Protein AF-A0A0F8ZRV3-F1 (afdb_monomer)

Sequence (296 aa):
MEAVSVSAKTRPSIIYADRDEHLLIPLGDIQLDPVISGRPRAAHVRRLKEVVQWGMDHGASFIGMGDYIDPMSPSNRKAYRAANFYDSTTAMFERGALELQEELHDILAPTVGSWVGLGSGHHLFEFDDGTTTDTRLAEYLGCRHTGDLGITHIYLPAKGTHKRPMYKVYSWHGQGGGVTVAAALNKLQRKVGEFEADVYLMGHYHRAEAVKVPRLDTIGGERGADPHVVHRDRILGVTGSFMRAYLQGSRQGGIAAGGYVEVAGLSPAALGSLVIMARPRYDNNYVTVDLDFMSL

Nearest PDB structures (foldseek):
  2bq8-assembly1_X  TM=4.295E-01  e=5.321E-04  Homo sapiens
  7ov3-assembly1_A  TM=4.037E-01  e=5.011E-04  Sus scrofa
  8esd-assembly1_S  TM=6.641E-01  e=2.822E+00  Homo sapiens
  7s01-assembly1_c  TM=7.083E-01  e=4.559E+00  Bacillus phage AR9
  3mnm-assembly3_C  TM=3.087E-01  e=2.657E+00  Saccharomyces cerevisiae

pLDDT: mean 93.54, std 5.67, range [70.44, 98.81]

Radius of gyration: 20.6 Å; Cα contacts (8 Å, |Δi|>4): 682; chains: 1; bounding box: 54×35×66 Å

Solvent-accessible surface area (backbone atoms only — not comparable to full-atom values): 15938 Å² total; per-residue (Å²): 106,38,76,46,78,43,80,48,69,66,42,78,29,94,87,42,87,93,37,51,25,30,44,39,31,48,48,31,33,28,33,44,50,77,90,46,90,66,37,72,65,45,28,42,60,71,54,48,48,52,52,52,50,52,35,59,79,65,65,33,33,34,33,35,25,12,18,59,37,51,75,24,46,64,69,49,49,52,49,55,66,71,64,66,67,56,69,74,57,49,54,51,54,52,49,55,48,46,56,55,48,51,54,50,46,67,70,47,53,90,48,51,69,35,39,73,30,26,28,33,42,68,28,46,48,77,48,96,90,73,48,33,55,55,52,53,48,15,56,72,31,64,30,53,59,20,41,55,33,28,39,37,37,43,31,41,75,51,81,98,52,94,64,58,25,61,52,32,35,35,39,31,15,70,81,83,90,66,88,54,83,62,46,62,57,55,54,49,57,58,43,60,81,75,46,96,54,39,33,39,41,26,27,79,74,25,36,59,48,71,48,78,46,82,37,82,47,75,46,68,44,65,97,77,42,74,66,42,83,40,85,44,66,28,38,42,34,31,32,6,9,27,38,52,34,70,56,88,80,18,38,54,96,87,38,83,43,65,51,70,43,46,74,70,67,54,79,76,43,35,69,38,24,36,36,39,38,42,24,69,44,81,53,98,95,43,67,44,62,52,73,50,74,51,78,88

Mean predicted aligned error: 4.21 Å

Secondary structure (DSSP, 8-state):
-EEEEEE---EE-SS-TT-EEEEEEEE----BPPP-TTS--SB-HHHHHHHHHHHHHTT-EEEEES--B-S--HHHHHHHHHH---HHHHHHHHHHHHHHHHHHHHHHGGGTT-EEEEE--S---B-TTS-BHHHHHHHHTTS-EEETEEEEEEEPPPSSSSSPPEEEEEEE---S---STHHHHHHHHHHHTTS--SEEEE-SS--EEEEEEEEEEEEE-GGGPPEEEEEEEEEEEEEEESB-S--TT-EETTEE---HHHHTTPPPP-BEEEEEEEEEEEETTEEEEEEEEEE-

Structure (mmCIF, N/CA/C/O backbone):
data_AF-A0A0F8ZRV3-F1
#
_entry.id   AF-A0A0F8ZRV3-F1
#
loop_
_atom_site.group_PDB
_atom_site.id
_atom_site.type_symbol
_atom_site.label_atom_id
_atom_site.label_alt_id
_atom_site.label_comp_id
_atom_site.label_asym_id
_atom_site.label_entity_id
_atom_site.label_seq_id
_atom_site.pdbx_PDB_ins_code
_atom_site.Cartn_x
_atom_site.Cartn_y
_atom_site.Cartn_z
_atom_site.occupancy
_atom_site.B_iso_or_equiv
_atom_site.auth_seq_id
_atom_site.auth_comp_id
_atom_site.auth_asym_id
_atom_site.auth_atom_id
_atom_site.pdbx_PDB_model_num
ATOM 1 N N . MET A 1 1 ? -2.740 15.329 -2.556 1.00 88.75 1 MET A N 1
ATOM 2 C CA . MET A 1 1 ? -3.237 14.740 -1.298 1.00 88.75 1 MET A CA 1
ATOM 3 C C . MET A 1 1 ? -4.741 14.654 -1.384 1.00 88.75 1 MET A C 1
ATOM 5 O O . MET A 1 1 ? -5.355 15.644 -1.763 1.00 88.75 1 MET A O 1
ATOM 9 N N . GLU A 1 2 ? -5.310 13.524 -0.989 1.00 93.75 2 GLU A N 1
ATOM 10 C CA . GLU A 1 2 ? -6.755 13.365 -0.832 1.00 93.75 2 GLU A CA 1
ATOM 11 C C . GLU A 1 2 ? -7.133 12.736 0.507 1.00 93.75 2 GLU A C 1
ATOM 13 O O . GLU A 1 2 ? -6.352 12.012 1.124 1.00 93.75 2 GLU A O 1
ATOM 18 N N . ALA A 1 3 ? -8.370 13.000 0.932 1.00 95.50 3 ALA A N 1
ATOM 19 C CA . ALA A 1 3 ? -9.001 12.316 2.047 1.00 95.50 3 ALA A CA 1
ATOM 20 C C . ALA A 1 3 ? -10.221 11.529 1.558 1.00 95.50 3 ALA A C 1
ATOM 22 O O . ALA A 1 3 ? -11.040 12.051 0.797 1.00 95.50 3 ALA A O 1
ATOM 23 N N . VAL A 1 4 ? -10.357 10.286 2.014 1.00 96.62 4 VAL A N 1
ATOM 24 C CA . VAL A 1 4 ? -11.442 9.382 1.611 1.00 96.62 4 VAL A CA 1
ATOM 25 C C . VAL A 1 4 ? -12.071 8.749 2.842 1.00 96.62 4 VAL A C 1
ATOM 27 O O . VAL A 1 4 ? -11.423 8.560 3.867 1.00 96.62 4 VAL A O 1
ATOM 30 N N . SER A 1 5 ? -13.358 8.431 2.762 1.00 97.75 5 SER A N 1
ATOM 31 C CA . SER A 1 5 ? -14.075 7.694 3.800 1.00 97.75 5 SER A CA 1
ATOM 32 C C . SER A 1 5 ? -14.722 6.466 3.189 1.00 97.75 5 SER A C 1
ATOM 34 O O . SER A 1 5 ? -15.415 6.575 2.180 1.00 97.75 5 SER A O 1
ATOM 36 N N . VAL A 1 6 ? -14.521 5.309 3.813 1.00 97.56 6 VAL A N 1
ATOM 37 C CA . VAL A 1 6 ? -15.061 4.032 3.342 1.00 97.56 6 VAL A CA 1
ATOM 38 C C . VAL A 1 6 ? -15.702 3.258 4.485 1.00 97.56 6 VAL A C 1
ATOM 40 O O . VAL A 1 6 ? -15.334 3.411 5.650 1.00 97.56 6 VAL A O 1
ATOM 43 N N . SER A 1 7 ? -16.676 2.414 4.156 1.00 97.19 7 SER A N 1
ATOM 44 C CA . SER A 1 7 ? -17.227 1.442 5.101 1.00 97.19 7 SER A CA 1
ATOM 45 C C . SER A 1 7 ? -16.592 0.087 4.845 1.00 97.19 7 SER A C 1
ATOM 47 O O . SER A 1 7 ? -16.643 -0.405 3.722 1.00 97.19 7 SER A O 1
ATOM 49 N N . ALA A 1 8 ? -16.030 -0.518 5.882 1.00 96.50 8 ALA A N 1
ATOM 50 C CA . ALA A 1 8 ? -15.448 -1.845 5.801 1.00 96.50 8 ALA A CA 1
ATOM 51 C C . ALA A 1 8 ? -16.350 -2.888 6.463 1.00 96.50 8 ALA A C 1
ATOM 53 O O . ALA A 1 8 ? -17.098 -2.599 7.402 1.00 96.50 8 ALA A O 1
ATOM 54 N N . LYS A 1 9 ? -16.262 -4.122 5.964 1.00 95.31 9 LYS A N 1
ATOM 55 C CA . LYS A 1 9 ? -16.854 -5.291 6.616 1.00 95.31 9 LYS A CA 1
ATOM 56 C C . LYS A 1 9 ? -15.910 -5.795 7.705 1.00 95.31 9 LYS A C 1
ATOM 58 O O . LYS A 1 9 ? -14.698 -5.611 7.619 1.00 95.31 9 LYS A O 1
ATOM 63 N N . THR A 1 10 ? -16.475 -6.444 8.712 1.00 95.81 10 THR A N 1
ATOM 64 C CA . THR A 1 10 ? -15.715 -7.181 9.721 1.00 95.81 10 THR A CA 1
ATOM 65 C C . THR A 1 10 ? -15.978 -8.674 9.598 1.00 95.81 10 THR A C 1
ATOM 67 O O . THR A 1 10 ? -16.962 -9.105 8.996 1.00 95.81 10 THR A O 1
ATOM 70 N N . ARG A 1 11 ? -15.084 -9.460 10.187 1.00 95.12 11 ARG A N 1
ATOM 71 C CA . ARG A 1 11 ? -15.135 -10.920 10.274 1.00 95.12 11 ARG A CA 1
ATOM 72 C C . ARG A 1 11 ? -14.777 -11.378 11.690 1.00 95.12 11 ARG A C 1
ATOM 74 O O . ARG A 1 11 ? -14.227 -10.572 12.436 1.00 95.12 11 ARG A O 1
ATOM 81 N N . PRO A 1 12 ? -15.014 -12.645 12.069 1.00 96.38 12 PRO A N 1
ATOM 82 C CA . PRO A 1 12 ? -14.487 -13.182 13.320 1.00 96.38 12 PRO A CA 1
ATOM 83 C C . PRO A 1 12 ? -12.965 -13.032 13.382 1.00 96.38 12 PRO A C 1
ATOM 85 O O . PRO A 1 12 ? -12.274 -13.362 12.412 1.00 96.38 12 PRO A O 1
ATOM 88 N N . SER A 1 13 ? -12.462 -12.526 14.502 1.00 95.62 13 SER A N 1
ATOM 89 C CA . SER A 1 13 ? -11.046 -12.232 14.706 1.00 95.62 13 SER A CA 1
ATOM 90 C C . SER A 1 13 ? -10.187 -13.496 14.702 1.00 95.62 13 SER A C 1
ATOM 92 O O . SER A 1 13 ? -10.565 -14.515 15.276 1.00 95.62 13 SER A O 1
ATOM 94 N N . ILE A 1 14 ? -9.017 -13.429 14.057 1.00 91.56 14 ILE A N 1
ATOM 95 C CA . ILE A 1 14 ? -8.031 -14.523 14.020 1.00 91.56 14 ILE A CA 1
ATOM 96 C C . ILE A 1 14 ? -7.472 -14.799 15.424 1.00 91.56 14 ILE A C 1
ATOM 98 O O . ILE A 1 14 ? -7.137 -15.937 15.740 1.00 91.56 14 ILE A O 1
ATOM 102 N N . ILE A 1 15 ? -7.361 -13.763 16.261 1.00 91.81 15 ILE A N 1
ATOM 103 C CA . ILE A 1 15 ? -6.672 -13.835 17.561 1.00 91.81 15 ILE A CA 1
ATOM 104 C C . ILE A 1 15 ? -7.662 -13.966 18.728 1.00 91.81 15 ILE A C 1
ATOM 106 O O . ILE A 1 15 ? -7.365 -14.620 19.724 1.00 91.81 15 ILE A O 1
ATOM 110 N N . TYR A 1 16 ? -8.843 -13.354 18.617 1.00 92.00 16 TYR A N 1
ATOM 111 C CA . TYR A 1 16 ? -9.806 -13.227 19.716 1.00 92.00 16 TYR A CA 1
ATOM 112 C C . TYR A 1 16 ? -11.171 -13.775 19.298 1.00 92.00 16 TYR A C 1
ATOM 114 O O . TYR A 1 16 ? -11.913 -13.104 18.587 1.00 92.00 16 TYR A O 1
ATOM 122 N N . ALA A 1 17 ? -11.509 -14.985 19.744 1.00 90.25 17 ALA A N 1
ATOM 123 C CA . ALA A 1 17 ? -12.688 -15.721 19.276 1.00 90.25 17 ALA A CA 1
ATOM 124 C C . ALA A 1 17 ? -14.037 -15.003 19.500 1.00 90.25 17 ALA A C 1
ATOM 126 O O . ALA A 1 17 ? -15.004 -15.276 18.794 1.00 90.25 17 ALA A O 1
ATOM 127 N N . ASP A 1 18 ? -14.112 -14.093 20.469 1.00 91.38 18 ASP A N 1
ATOM 128 C CA . ASP A 1 18 ? -15.305 -13.330 20.851 1.00 91.38 18 ASP A CA 1
ATOM 129 C C . ASP A 1 18 ? -15.411 -11.962 20.158 1.00 91.38 18 ASP A C 1
ATOM 131 O O . ASP A 1 18 ? -16.344 -11.198 20.422 1.00 91.38 18 ASP A O 1
ATOM 135 N N . ARG A 1 19 ? -14.460 -11.625 19.278 1.00 92.81 19 ARG A N 1
ATOM 136 C CA . ARG A 1 19 ? -14.382 -10.309 18.642 1.00 92.81 19 ARG A CA 1
ATOM 137 C C . ARG A 1 19 ? -14.495 -10.389 17.134 1.00 92.81 19 ARG A C 1
ATOM 139 O O . ARG A 1 19 ? -14.066 -11.340 16.490 1.00 92.81 19 ARG A O 1
ATOM 146 N N . ASP A 1 20 ? -14.999 -9.298 16.581 1.00 95.31 20 ASP A N 1
ATOM 147 C CA . ASP A 1 20 ? -14.899 -9.012 15.162 1.00 95.31 20 ASP A CA 1
ATOM 148 C C . ASP A 1 20 ? -13.604 -8.245 14.873 1.00 95.31 20 ASP A C 1
ATOM 150 O O . ASP A 1 20 ? -13.116 -7.483 15.711 1.00 95.31 20 ASP A O 1
ATOM 154 N N . GLU A 1 21 ? -13.078 -8.386 13.664 1.00 97.12 21 GLU A N 1
ATOM 155 C CA . GLU A 1 21 ? -11.981 -7.576 13.156 1.00 97.12 21 GLU A CA 1
ATOM 156 C C . GLU A 1 21 ? -12.160 -7.231 11.681 1.00 97.12 21 GLU A C 1
ATOM 158 O O . GLU A 1 21 ? -12.782 -7.963 10.909 1.00 97.12 21 GLU A O 1
ATOM 163 N N . HIS A 1 22 ? -11.604 -6.093 11.295 1.00 98.38 22 HIS A N 1
ATOM 164 C CA . HIS A 1 22 ? -11.328 -5.741 9.914 1.00 98.38 22 HIS A CA 1
ATOM 165 C C . HIS A 1 22 ? -9.840 -5.951 9.645 1.00 98.38 22 HIS A C 1
ATOM 167 O O . HIS A 1 22 ? -9.003 -5.634 10.493 1.00 98.38 22 HIS A O 1
ATOM 173 N N . LEU A 1 23 ? -9.528 -6.493 8.471 1.00 98.69 23 LEU A N 1
ATOM 174 C CA . LEU A 1 23 ? -8.164 -6.688 8.001 1.00 98.69 23 LEU A CA 1
ATOM 175 C C . LEU A 1 23 ? -7.884 -5.705 6.871 1.00 98.69 23 LEU A C 1
ATOM 177 O O . LEU A 1 23 ? -8.648 -5.636 5.908 1.00 98.69 23 LEU A O 1
ATOM 181 N N . LEU A 1 24 ? -6.779 -4.975 6.977 1.00 98.81 24 LEU A N 1
ATOM 182 C CA . LEU A 1 24 ? -6.297 -4.071 5.943 1.00 98.81 24 LEU A CA 1
ATOM 183 C C . LEU A 1 24 ? -4.892 -4.480 5.507 1.00 98.81 24 LEU A C 1
ATOM 185 O O . LEU A 1 24 ? -3.967 -4.495 6.318 1.00 98.81 24 LEU A O 1
ATOM 189 N N . ILE A 1 25 ? -4.734 -4.771 4.221 1.00 98.75 25 ILE A N 1
ATOM 190 C CA . ILE A 1 25 ? -3.458 -5.146 3.613 1.00 98.75 25 ILE A CA 1
ATOM 191 C C . ILE A 1 25 ? -2.961 -3.971 2.767 1.00 98.75 25 ILE A C 1
ATOM 193 O O . ILE A 1 25 ? -3.539 -3.698 1.710 1.00 98.75 25 ILE A O 1
ATOM 197 N N . PRO A 1 26 ? -1.915 -3.242 3.187 1.00 98.62 26 PRO A N 1
ATOM 198 C CA . PRO A 1 26 ? -1.222 -2.353 2.271 1.00 98.62 26 PRO A CA 1
ATOM 199 C C . PRO A 1 26 ? -0.586 -3.135 1.127 1.00 98.62 26 PRO A C 1
ATOM 201 O O . PRO A 1 26 ? -0.010 -4.196 1.331 1.00 98.62 26 PRO A O 1
ATOM 204 N N . LEU A 1 27 ? -0.671 -2.625 -0.091 1.00 98.38 27 LEU A N 1
ATOM 205 C CA . LEU A 1 27 ? -0.103 -3.284 -1.257 1.00 98.38 27 LEU A CA 1
ATOM 206 C C . LEU A 1 27 ? 0.508 -2.226 -2.176 1.00 98.38 27 LEU A C 1
ATOM 208 O O . LEU A 1 27 ? -0.170 -1.310 -2.638 1.00 98.38 27 LEU A O 1
ATOM 212 N N . GLY A 1 28 ? 1.807 -2.345 -2.410 1.00 97.50 28 GLY A N 1
ATOM 213 C CA . GLY A 1 28 ? 2.604 -1.506 -3.299 1.00 97.50 28 GLY A CA 1
ATOM 214 C C . GLY A 1 28 ? 4.004 -2.090 -3.420 1.00 97.50 28 GLY A C 1
ATOM 215 O O . GLY A 1 28 ? 4.224 -3.226 -2.988 1.00 97.50 28 GLY A O 1
ATOM 216 N N . ASP A 1 29 ? 4.920 -1.347 -4.038 1.00 97.75 29 ASP A N 1
ATOM 217 C CA . ASP A 1 29 ? 6.275 -1.817 -4.351 1.00 97.75 29 ASP A CA 1
ATOM 218 C C . ASP A 1 29 ? 6.243 -3.208 -5.014 1.00 97.75 29 ASP A C 1
ATOM 220 O O . ASP A 1 29 ? 7.069 -4.086 -4.733 1.00 97.75 29 ASP A O 1
ATOM 224 N N . ILE A 1 30 ? 5.222 -3.439 -5.851 1.00 97.88 30 ILE A N 1
ATOM 225 C CA . ILE A 1 30 ? 5.105 -4.654 -6.654 1.00 97.88 30 ILE A CA 1
ATOM 226 C C . ILE A 1 30 ? 6.198 -4.623 -7.713 1.00 97.88 30 ILE A C 1
ATOM 228 O O . ILE A 1 30 ? 6.852 -5.643 -7.940 1.00 97.88 30 ILE A O 1
ATOM 232 N N . GLN A 1 31 ? 6.352 -3.443 -8.331 1.00 95.56 31 GLN A N 1
ATOM 233 C CA . GLN A 1 31 ? 7.292 -3.141 -9.401 1.00 95.56 31 GLN A CA 1
ATOM 234 C C . GLN A 1 31 ? 7.310 -4.261 -10.437 1.00 95.56 31 GLN A C 1
ATOM 236 O O . GLN A 1 31 ? 8.353 -4.828 -10.754 1.00 95.56 31 GLN A O 1
ATOM 241 N N . LEU A 1 32 ? 6.111 -4.618 -10.914 1.00 97.44 32 LEU A N 1
ATOM 242 C CA . LEU A 1 32 ? 5.944 -5.617 -11.955 1.00 97.44 32 LEU A CA 1
ATOM 243 C C . LEU A 1 32 ? 6.766 -5.180 -13.169 1.00 97.44 32 LEU A C 1
ATOM 245 O O . LEU A 1 32 ? 6.443 -4.176 -13.793 1.00 97.44 32 LEU A O 1
ATOM 249 N N . ASP A 1 33 ? 7.839 -5.906 -13.466 1.00 94.44 33 ASP A N 1
ATOM 250 C CA . ASP A 1 33 ? 8.767 -5.631 -14.562 1.00 94.44 33 ASP A CA 1
ATOM 251 C C . ASP A 1 33 ? 8.432 -6.488 -15.792 1.00 94.44 33 ASP A C 1
ATOM 253 O O . ASP A 1 33 ? 7.860 -7.575 -15.641 1.00 94.44 33 ASP A O 1
ATOM 257 N N . PRO A 1 34 ? 8.753 -6.039 -17.018 1.00 91.62 34 PRO A N 1
ATOM 258 C CA . PRO A 1 34 ? 8.557 -6.847 -18.217 1.00 91.62 34 PRO A CA 1
ATOM 259 C C . PRO A 1 34 ? 9.458 -8.089 -18.214 1.00 91.62 34 PRO A C 1
ATOM 261 O O . PRO A 1 34 ? 10.543 -8.106 -17.633 1.00 91.62 34 PRO A O 1
ATOM 264 N N . VAL A 1 35 ? 9.043 -9.137 -18.927 1.00 89.56 35 VAL A N 1
ATOM 265 C CA . VAL A 1 35 ? 9.878 -10.333 -19.104 1.00 89.56 35 VAL A CA 1
ATOM 266 C C . VAL A 1 35 ? 11.050 -10.008 -20.031 1.00 89.56 35 VAL A C 1
ATOM 268 O O . VAL A 1 35 ? 10.867 -9.725 -21.213 1.00 89.56 35 VAL A O 1
ATOM 271 N N . ILE A 1 36 ? 12.272 -10.096 -19.505 1.00 86.88 36 ILE A N 1
ATOM 272 C CA . ILE A 1 36 ? 13.505 -9.867 -20.265 1.00 86.88 36 ILE A CA 1
ATOM 273 C C . ILE A 1 36 ? 14.228 -11.201 -20.465 1.00 86.88 36 ILE A C 1
ATOM 275 O O . ILE A 1 36 ? 14.562 -11.897 -19.506 1.00 86.88 36 ILE A O 1
ATOM 279 N N . SER A 1 37 ? 14.510 -11.561 -21.721 1.00 84.19 37 SER A N 1
ATOM 280 C CA . SER A 1 37 ? 15.213 -12.809 -22.047 1.00 84.19 37 SER A CA 1
ATOM 281 C C . SER A 1 37 ? 16.560 -12.910 -21.320 1.00 84.19 37 SER A C 1
ATOM 283 O O . SER A 1 3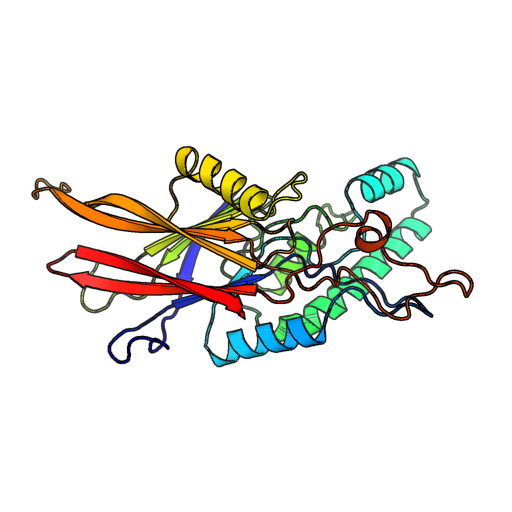7 ? 17.362 -11.975 -21.322 1.00 84.19 37 SER A O 1
ATOM 285 N N . GLY A 1 38 ? 16.806 -14.059 -20.683 1.00 83.38 38 GLY A N 1
ATOM 286 C CA . GLY A 1 38 ? 18.027 -14.313 -19.911 1.00 83.38 38 GLY A CA 1
ATOM 287 C C . GLY A 1 38 ? 18.076 -13.641 -18.534 1.00 83.38 38 GLY A C 1
ATOM 288 O O . GLY A 1 38 ? 19.112 -13.718 -17.868 1.00 83.38 38 GLY A O 1
ATOM 289 N N . ARG A 1 39 ? 16.983 -13.009 -18.085 1.00 85.94 39 ARG A N 1
ATOM 290 C CA . ARG A 1 39 ? 16.862 -12.433 -16.743 1.00 85.94 39 ARG A CA 1
ATOM 291 C C . ARG A 1 39 ? 15.624 -12.970 -16.029 1.00 85.94 39 ARG A C 1
ATOM 293 O O . ARG A 1 39 ? 14.526 -12.900 -16.578 1.00 85.94 39 ARG A O 1
ATOM 300 N N . PRO A 1 40 ? 15.770 -13.503 -14.805 1.00 90.06 40 PRO A N 1
ATOM 301 C CA . PRO A 1 40 ? 14.620 -13.739 -13.950 1.00 90.06 40 PRO A CA 1
ATOM 302 C C . PRO A 1 40 ? 13.876 -12.426 -13.711 1.00 90.06 40 PRO A C 1
ATOM 304 O O . PRO A 1 40 ? 14.504 -11.379 -13.566 1.00 90.06 40 PRO A O 1
ATOM 307 N N . ARG A 1 41 ? 12.551 -12.507 -13.624 1.00 91.94 41 ARG A N 1
ATOM 308 C CA . ARG A 1 41 ? 11.706 -11.367 -13.275 1.00 91.94 41 ARG A CA 1
ATOM 309 C C . ARG A 1 41 ? 12.038 -10.852 -11.871 1.00 91.94 41 ARG A C 1
ATOM 311 O O . ARG A 1 41 ? 12.207 -11.662 -10.948 1.00 91.94 41 ARG A O 1
ATOM 318 N N . ALA A 1 42 ? 12.124 -9.533 -11.716 1.00 93.12 42 ALA A N 1
ATOM 319 C CA . ALA A 1 42 ? 12.356 -8.893 -10.426 1.00 93.12 42 ALA A CA 1
ATOM 320 C C . ALA A 1 42 ? 11.132 -9.038 -9.519 1.00 93.12 42 ALA A C 1
ATOM 322 O O . ALA A 1 42 ? 11.260 -9.462 -8.369 1.00 93.12 42 ALA A O 1
ATOM 323 N N . ALA A 1 43 ? 9.937 -8.784 -10.044 1.00 96.06 43 ALA A N 1
ATOM 324 C CA . ALA A 1 43 ? 8.694 -8.976 -9.322 1.00 96.06 43 ALA A CA 1
ATOM 325 C C . ALA A 1 43 ? 8.449 -10.456 -8.989 1.00 96.06 43 ALA A C 1
ATOM 327 O O . ALA A 1 43 ? 8.380 -11.346 -9.842 1.00 96.06 43 ALA A O 1
ATOM 328 N N . HIS A 1 44 ? 8.250 -10.736 -7.705 1.00 96.75 44 HIS A N 1
ATOM 329 C CA . HIS A 1 44 ? 7.928 -12.047 -7.171 1.00 96.75 44 HIS A CA 1
ATOM 330 C C . HIS A 1 44 ? 6.422 -12.337 -7.308 1.00 96.75 44 HIS A C 1
ATOM 332 O O . HIS A 1 44 ? 5.718 -12.531 -6.315 1.00 96.75 44 HIS A O 1
ATOM 338 N N . VAL A 1 45 ? 5.930 -12.461 -8.544 1.00 97.31 45 VAL A N 1
ATOM 339 C CA . VAL A 1 45 ? 4.497 -12.641 -8.876 1.00 97.31 45 VAL A CA 1
ATOM 340 C C . VAL A 1 45 ? 3.813 -13.750 -8.065 1.00 97.31 45 VAL A C 1
ATOM 342 O O . VAL A 1 45 ? 2.698 -13.567 -7.586 1.00 97.31 45 VAL A O 1
ATOM 345 N N . ARG A 1 46 ? 4.486 -14.887 -7.831 1.00 97.38 46 ARG A N 1
ATOM 346 C CA . ARG A 1 46 ? 3.936 -15.976 -6.999 1.00 97.38 46 ARG A CA 1
ATOM 347 C C . ARG A 1 46 ? 3.577 -15.513 -5.581 1.00 97.38 46 ARG A C 1
ATOM 349 O O . ARG A 1 46 ? 2.527 -15.874 -5.073 1.00 97.38 46 ARG A O 1
ATOM 356 N N . ARG A 1 47 ? 4.428 -14.686 -4.973 1.00 97.75 47 ARG A N 1
ATOM 357 C CA . ARG A 1 47 ? 4.253 -14.198 -3.601 1.00 97.75 47 ARG A CA 1
ATOM 358 C C . ARG A 1 47 ? 3.141 -13.159 -3.537 1.00 97.75 47 ARG A C 1
ATOM 360 O O . ARG A 1 47 ? 2.351 -13.179 -2.604 1.00 97.75 47 ARG A O 1
ATOM 367 N N . LEU A 1 48 ? 3.049 -12.303 -4.555 1.00 98.50 48 LEU A N 1
ATOM 368 C CA . LEU A 1 48 ? 1.925 -11.384 -4.711 1.00 98.50 48 LEU A CA 1
ATOM 369 C C . LEU A 1 48 ? 0.598 -12.147 -4.780 1.00 98.50 48 LEU A C 1
ATOM 371 O O . LEU A 1 48 ? -0.310 -11.846 -4.014 1.00 98.50 48 LEU A O 1
ATOM 375 N N . LYS A 1 49 ? 0.511 -13.182 -5.626 1.00 98.56 49 LYS A N 1
ATOM 376 C CA . LYS A 1 49 ? -0.686 -14.030 -5.728 1.00 98.56 49 LYS A CA 1
ATOM 377 C C . LYS A 1 49 ? -1.024 -14.728 -4.407 1.00 98.56 49 LYS A C 1
ATOM 379 O O . LYS A 1 49 ? -2.190 -14.761 -4.040 1.00 98.56 49 LYS A O 1
ATOM 384 N N . GLU A 1 50 ? -0.029 -15.235 -3.677 1.00 98.62 50 GLU A N 1
ATOM 385 C CA . GLU A 1 50 ? -0.222 -15.836 -2.346 1.00 98.62 50 GLU A CA 1
ATOM 386 C C . GLU A 1 50 ? -0.813 -14.831 -1.338 1.00 98.62 50 GLU A C 1
ATOM 388 O O . GLU A 1 50 ? -1.763 -15.165 -0.634 1.00 98.62 50 GLU A O 1
ATOM 393 N N . VAL A 1 51 ? -0.301 -13.594 -1.291 1.00 98.56 51 VAL A N 1
ATOM 394 C CA . VAL A 1 51 ? -0.814 -12.536 -0.396 1.00 98.56 51 VAL A CA 1
ATOM 395 C C . VAL A 1 51 ? -2.213 -12.076 -0.809 1.00 98.56 51 VAL A C 1
ATOM 397 O O . VAL A 1 51 ? -3.078 -11.913 0.050 1.00 98.56 51 VAL A O 1
ATOM 400 N N . VAL A 1 52 ? -2.458 -11.898 -2.111 1.00 98.69 52 VAL A N 1
ATOM 401 C CA . VAL A 1 52 ? -3.783 -11.558 -2.653 1.00 98.69 52 VAL A CA 1
ATOM 402 C C . VAL A 1 52 ? -4.795 -12.636 -2.288 1.00 98.69 52 VAL A C 1
ATOM 404 O O . VAL A 1 52 ? -5.843 -12.319 -1.730 1.00 98.69 52 VAL A O 1
ATOM 407 N N . GLN A 1 53 ? -4.466 -13.904 -2.542 1.00 98.62 53 GLN A N 1
ATOM 408 C CA . GLN A 1 53 ? -5.337 -15.028 -2.220 1.00 98.62 53 GLN A CA 1
ATOM 409 C C . GLN A 1 53 ? -5.623 -15.080 -0.720 1.00 98.62 53 GLN A C 1
ATOM 411 O O . GLN A 1 53 ? -6.785 -15.143 -0.329 1.00 98.62 53 GLN A O 1
ATOM 416 N N . TRP A 1 54 ? -4.588 -14.957 0.119 1.00 98.50 54 TRP A N 1
ATOM 417 C CA . TRP A 1 54 ? -4.765 -14.910 1.568 1.00 98.50 54 TRP A CA 1
ATOM 418 C C . TRP A 1 54 ? -5.709 -13.776 1.979 1.00 98.50 54 TRP A C 1
ATOM 420 O O . TRP A 1 54 ? -6.630 -14.000 2.760 1.00 98.50 54 TRP A O 1
ATOM 430 N N . GLY A 1 55 ? -5.527 -12.571 1.433 1.00 98.44 55 GLY A N 1
ATOM 431 C CA . GLY A 1 55 ? -6.392 -11.431 1.732 1.00 98.44 55 GLY A CA 1
ATOM 432 C C . GLY A 1 55 ? -7.849 -11.691 1.360 1.00 98.44 55 GLY A C 1
ATOM 433 O O . GLY A 1 55 ? -8.740 -11.435 2.169 1.00 98.44 55 GLY A O 1
ATOM 434 N N . MET A 1 56 ? -8.091 -12.262 0.180 1.00 98.44 56 MET A N 1
ATOM 435 C CA . MET A 1 56 ? -9.438 -12.590 -0.285 1.00 98.44 56 MET A CA 1
ATOM 436 C C . MET A 1 56 ? -10.101 -13.685 0.555 1.00 98.44 56 MET A C 1
ATOM 438 O O . MET A 1 56 ? -11.245 -13.509 0.977 1.00 98.44 56 MET A O 1
ATOM 442 N N . ASP A 1 57 ? -9.376 -14.757 0.880 1.00 98.06 57 ASP A N 1
ATOM 443 C CA . ASP A 1 57 ? -9.872 -15.861 1.716 1.00 98.06 57 ASP A CA 1
ATOM 444 C C . ASP A 1 57 ? -10.271 -15.390 3.122 1.00 98.06 57 ASP A C 1
ATOM 446 O O . ASP A 1 57 ? -11.172 -15.946 3.751 1.00 98.06 57 ASP A O 1
ATOM 450 N N . HIS A 1 58 ? -9.623 -14.329 3.608 1.00 97.56 58 HIS A N 1
ATOM 451 C CA . HIS A 1 58 ? -9.865 -13.750 4.925 1.00 97.56 58 HIS A CA 1
ATOM 452 C C . HIS A 1 58 ? -10.720 -12.475 4.882 1.00 97.56 58 HIS A C 1
ATOM 454 O O . HIS A 1 58 ? -10.845 -11.801 5.906 1.00 97.56 58 HIS A O 1
ATOM 460 N N . GLY A 1 59 ? -11.317 -12.135 3.733 1.00 97.56 59 GLY A N 1
ATOM 461 C CA . GLY A 1 59 ? -12.202 -10.976 3.587 1.00 97.56 59 GLY A CA 1
ATOM 462 C C . GLY A 1 59 ? -11.535 -9.637 3.918 1.00 97.56 59 GLY A C 1
ATOM 463 O O . GLY A 1 59 ? -12.183 -8.746 4.472 1.00 97.56 59 GLY A O 1
ATOM 464 N N . ALA A 1 60 ? -10.237 -9.511 3.640 1.00 98.44 60 ALA A N 1
ATOM 465 C CA . ALA A 1 60 ? -9.479 -8.292 3.868 1.00 98.44 60 ALA A CA 1
ATOM 466 C C . ALA A 1 60 ? -9.834 -7.198 2.853 1.00 98.44 60 ALA A C 1
ATOM 468 O O . ALA A 1 60 ? -10.242 -7.463 1.722 1.00 98.44 60 ALA A O 1
ATOM 469 N N . SER A 1 61 ? -9.633 -5.949 3.260 1.00 98.75 61 SER A N 1
ATOM 470 C CA . SER A 1 61 ? -9.545 -4.822 2.335 1.00 98.75 61 SER A CA 1
ATOM 471 C C . SER A 1 61 ? -8.090 -4.518 1.997 1.00 98.75 61 SER A C 1
ATOM 473 O O . SER A 1 61 ? -7.184 -4.848 2.763 1.00 98.75 61 SER A O 1
ATOM 475 N N . PHE A 1 62 ? -7.870 -3.826 0.885 1.00 98.81 62 PHE A N 1
ATOM 476 C CA . PHE A 1 62 ? -6.542 -3.440 0.414 1.00 98.81 62 PHE A CA 1
ATOM 477 C C . PHE A 1 62 ? -6.387 -1.919 0.388 1.00 98.81 62 PHE A C 1
ATOM 479 O O . PHE A 1 62 ? -7.355 -1.206 0.125 1.00 98.81 62 PHE A O 1
ATOM 486 N N . ILE A 1 63 ? -5.181 -1.413 0.647 1.00 98.81 63 ILE A N 1
ATOM 487 C CA . ILE A 1 63 ? -4.829 -0.001 0.437 1.00 98.81 63 ILE A CA 1
ATOM 488 C C . ILE A 1 63 ? -3.581 0.103 -0.430 1.00 98.81 63 ILE A C 1
ATOM 490 O O . ILE A 1 63 ? -2.577 -0.555 -0.173 1.00 98.81 63 ILE A O 1
ATOM 494 N N . GLY A 1 64 ? -3.647 0.922 -1.471 1.00 98.56 64 GLY A N 1
ATOM 495 C CA . GLY A 1 64 ? -2.554 1.078 -2.414 1.00 98.56 64 GLY A CA 1
ATOM 496 C C . GLY A 1 64 ? -1.424 1.966 -1.901 1.00 98.56 64 GLY A C 1
ATOM 497 O O . GLY A 1 64 ? -1.674 3.091 -1.476 1.00 98.56 64 GLY A O 1
ATOM 498 N N . MET A 1 65 ? -0.190 1.468 -2.001 1.00 98.50 65 MET A N 1
ATOM 499 C CA . MET A 1 65 ? 1.025 2.141 -1.530 1.00 98.50 65 MET A CA 1
ATOM 500 C C . MET A 1 65 ? 1.947 2.645 -2.652 1.00 98.50 65 MET A C 1
ATOM 502 O O . MET A 1 65 ? 3.038 3.110 -2.339 1.00 98.50 65 MET A O 1
ATOM 506 N N . GLY A 1 66 ? 1.538 2.578 -3.924 1.00 98.00 66 GLY A N 1
ATOM 507 C CA . GLY A 1 66 ? 2.337 2.999 -5.083 1.00 98.00 66 GLY A CA 1
ATOM 508 C C . GLY A 1 66 ? 3.274 1.924 -5.652 1.00 98.00 66 GLY A C 1
ATOM 509 O O . GLY A 1 66 ? 3.410 0.845 -5.078 1.00 98.00 66 GLY A O 1
ATOM 510 N N . ASP A 1 67 ? 3.935 2.233 -6.773 1.00 97.94 67 ASP A N 1
ATOM 511 C CA . ASP A 1 67 ? 4.962 1.404 -7.433 1.00 97.94 67 ASP A CA 1
ATOM 512 C C . ASP A 1 67 ? 4.445 0.012 -7.842 1.00 97.94 67 ASP A C 1
ATOM 514 O O . ASP A 1 67 ? 4.978 -1.038 -7.476 1.00 97.94 67 ASP A O 1
ATOM 518 N N . TYR A 1 68 ? 3.349 -0.008 -8.599 1.00 98.38 68 TYR A N 1
ATOM 519 C CA . TYR A 1 68 ? 2.666 -1.245 -8.988 1.00 98.38 68 TYR A CA 1
ATOM 520 C C . TYR A 1 68 ? 3.321 -1.960 -10.169 1.00 98.38 68 TYR A C 1
ATOM 522 O O . TYR A 1 68 ? 3.457 -3.184 -10.191 1.00 98.38 68 TYR A O 1
ATOM 530 N N . ILE A 1 69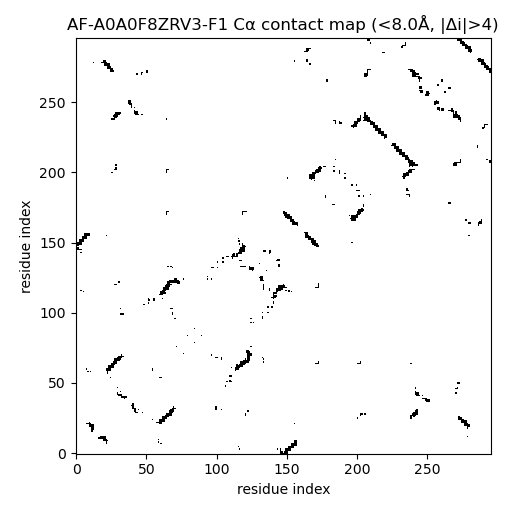 ? 3.749 -1.184 -11.153 1.00 97.44 69 ILE A N 1
ATOM 531 C CA . ILE A 1 69 ? 4.487 -1.656 -12.316 1.00 97.44 69 ILE A CA 1
ATOM 532 C C . ILE A 1 69 ? 5.774 -0.834 -12.436 1.00 97.44 69 ILE A C 1
ATOM 534 O O . ILE A 1 69 ? 5.843 0.268 -11.893 1.00 97.44 69 ILE A O 1
ATOM 538 N N . ASP A 1 70 ? 6.791 -1.347 -13.129 1.00 92.69 70 ASP A N 1
ATOM 539 C CA . ASP A 1 70 ? 8.085 -0.660 -13.290 1.00 92.69 70 ASP A CA 1
ATOM 540 C C . ASP A 1 70 ? 8.374 -0.206 -14.739 1.00 92.69 70 ASP A C 1
ATOM 542 O O . ASP A 1 70 ? 9.344 -0.649 -15.357 1.00 92.69 70 ASP A O 1
ATOM 546 N N . PRO A 1 71 ? 7.537 0.662 -15.343 1.00 89.25 71 PRO A N 1
ATOM 547 C CA . PRO A 1 71 ? 7.783 1.152 -16.691 1.00 89.25 71 PRO A CA 1
ATOM 548 C C . PRO A 1 71 ? 8.863 2.237 -16.687 1.00 89.25 71 PRO A C 1
ATOM 550 O O . PRO A 1 71 ? 9.755 2.233 -17.535 1.00 89.25 71 PRO A O 1
ATOM 553 N N . MET A 1 72 ? 8.790 3.195 -15.752 1.00 93.44 72 MET A N 1
ATOM 554 C CA . MET A 1 72 ? 9.707 4.331 -15.680 1.00 93.44 72 MET A CA 1
ATOM 555 C C . MET A 1 72 ? 9.811 4.906 -14.265 1.00 93.44 72 MET A C 1
ATOM 557 O O . MET A 1 72 ? 8.815 5.303 -13.661 1.00 93.44 72 MET A O 1
ATOM 561 N N . SER A 1 73 ? 11.045 5.076 -13.792 1.00 93.31 73 SER A N 1
ATOM 562 C CA . SER A 1 73 ? 11.377 5.918 -12.640 1.00 93.31 73 SER A CA 1
ATOM 563 C C . SER A 1 73 ? 11.269 7.420 -12.983 1.00 93.31 73 SER A C 1
ATOM 565 O O . SER A 1 73 ? 11.205 7.783 -14.164 1.00 93.31 73 SER A O 1
ATOM 567 N N . PRO A 1 74 ? 11.337 8.341 -11.999 1.00 94.31 74 PRO A N 1
ATOM 568 C CA . PRO A 1 74 ? 11.303 9.782 -12.269 1.00 94.31 74 PRO A CA 1
ATOM 569 C C . PRO A 1 74 ? 12.414 10.263 -13.216 1.00 94.31 74 PRO A C 1
ATOM 571 O O . PRO A 1 74 ? 12.180 11.121 -14.068 1.00 94.31 74 PRO A O 1
ATOM 574 N N . SER A 1 75 ? 13.624 9.700 -13.105 1.00 93.19 75 SER A N 1
ATOM 575 C CA . SER A 1 75 ? 14.729 10.026 -14.013 1.00 93.19 75 SER A CA 1
ATOM 576 C C . SER A 1 75 ? 14.473 9.512 -15.428 1.00 93.19 75 SER A C 1
ATOM 578 O O . SER A 1 75 ? 14.767 10.224 -16.387 1.00 93.19 75 SER A O 1
ATOM 580 N N . ASN A 1 76 ? 13.882 8.319 -15.560 1.00 93.88 76 ASN A N 1
ATOM 581 C CA . ASN A 1 76 ? 13.534 7.745 -16.859 1.00 93.88 76 ASN A CA 1
ATOM 582 C C . ASN A 1 76 ? 12.432 8.564 -17.532 1.00 93.88 76 ASN A C 1
ATOM 584 O O . ASN A 1 76 ? 12.589 8.924 -18.693 1.00 93.88 76 ASN A O 1
ATOM 588 N N . ARG A 1 77 ? 11.384 8.960 -16.796 1.00 94.19 77 ARG A N 1
ATOM 589 C CA . ARG A 1 77 ? 10.339 9.859 -17.316 1.00 94.19 77 ARG A CA 1
ATOM 590 C C . ARG A 1 77 ? 10.914 11.195 -17.777 1.00 94.19 77 ARG A C 1
ATOM 592 O O . ARG A 1 77 ? 10.572 11.675 -18.854 1.00 94.19 77 ARG A O 1
ATOM 599 N N . LYS A 1 78 ? 11.835 11.788 -17.007 1.00 95.00 78 LYS A N 1
ATOM 600 C CA . LYS A 1 78 ? 12.517 13.029 -17.410 1.00 95.00 78 LYS A CA 1
ATOM 601 C C . LYS A 1 78 ? 13.291 12.854 -18.721 1.00 95.00 78 LYS A C 1
ATOM 603 O O . LYS A 1 78 ? 13.203 13.718 -19.588 1.00 95.00 78 LYS A O 1
ATOM 608 N N . ALA A 1 79 ? 14.037 11.758 -18.863 1.00 95.19 79 ALA A N 1
ATOM 609 C CA . ALA A 1 79 ? 14.783 11.455 -20.083 1.00 95.19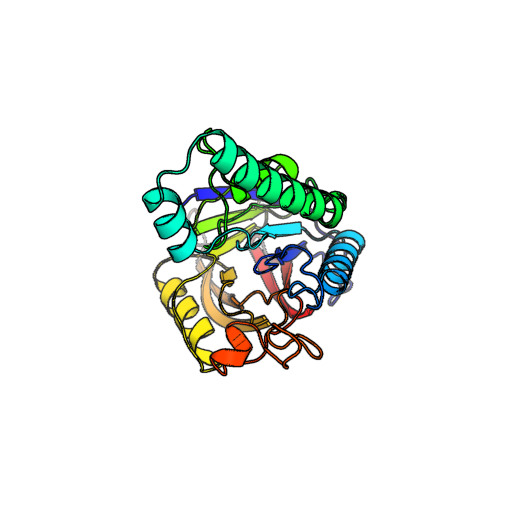 79 ALA A CA 1
ATOM 610 C C . ALA A 1 79 ? 13.851 11.183 -21.276 1.00 95.19 79 ALA A C 1
ATOM 612 O O . ALA A 1 79 ? 14.087 11.704 -22.361 1.00 95.19 79 ALA A O 1
ATOM 613 N N . TYR A 1 80 ? 12.769 10.437 -21.055 1.00 93.38 80 TYR A N 1
ATOM 614 C CA . TYR A 1 80 ? 11.741 10.139 -22.048 1.00 93.38 80 TYR A CA 1
ATOM 615 C C . TYR A 1 80 ? 11.113 11.415 -22.623 1.00 93.38 80 TYR A C 1
ATOM 617 O O . TYR A 1 80 ? 11.141 11.622 -23.833 1.00 93.38 80 TYR A O 1
ATOM 625 N N . ARG A 1 81 ? 10.648 12.329 -21.758 1.00 91.12 81 ARG A N 1
ATOM 626 C CA . ARG A 1 81 ? 10.075 13.615 -22.193 1.00 91.12 81 ARG A CA 1
ATOM 627 C C . ARG A 1 81 ? 11.093 14.484 -22.940 1.00 91.12 81 ARG A C 1
ATOM 629 O O . ARG A 1 81 ? 10.736 15.171 -23.889 1.00 91.12 81 ARG A O 1
ATOM 636 N N . ALA A 1 82 ? 12.361 14.457 -22.526 1.00 94.50 82 ALA A N 1
ATOM 637 C CA . ALA A 1 82 ? 13.423 15.230 -23.171 1.00 94.50 82 ALA A CA 1
ATOM 638 C C . ALA A 1 82 ? 13.834 14.679 -24.547 1.00 94.50 82 ALA A C 1
ATOM 640 O O . ALA A 1 82 ? 14.340 15.437 -25.371 1.00 94.50 82 ALA A O 1
ATOM 641 N N . ALA A 1 83 ? 13.630 13.383 -24.799 1.00 93.81 83 ALA A N 1
ATOM 642 C CA . ALA A 1 83 ? 13.979 12.751 -26.067 1.00 93.81 83 ALA A CA 1
ATOM 643 C C . ALA A 1 83 ? 13.079 13.195 -27.233 1.00 93.81 83 ALA A C 1
ATOM 645 O O . ALA A 1 83 ? 13.495 13.062 -28.381 1.00 93.81 83 ALA A O 1
ATOM 646 N N . ASN A 1 84 ? 11.888 13.740 -26.942 1.00 91.19 84 ASN A N 1
ATOM 647 C CA . ASN A 1 84 ? 10.933 14.257 -27.928 1.00 91.19 84 ASN A CA 1
ATOM 648 C C . ASN A 1 84 ? 10.692 13.271 -29.088 1.00 91.19 84 ASN A C 1
ATOM 650 O O . ASN A 1 84 ? 10.883 13.598 -30.262 1.00 91.19 84 ASN A O 1
ATOM 654 N N . PHE A 1 85 ? 10.358 12.027 -28.734 1.00 92.56 85 PHE A N 1
ATOM 655 C CA . PHE A 1 85 ? 10.106 10.958 -29.693 1.00 92.56 85 PHE A CA 1
ATOM 656 C C . PHE A 1 85 ? 8.922 11.282 -30.618 1.00 92.56 85 PHE A C 1
ATOM 658 O O . PHE A 1 85 ? 7.990 11.978 -30.229 1.00 92.56 85 PHE A O 1
ATOM 665 N N . TYR A 1 86 ? 8.950 10.738 -31.838 1.00 92.94 86 TYR A N 1
ATOM 666 C CA . TYR A 1 86 ? 7.795 10.761 -32.740 1.00 92.94 86 TYR A CA 1
ATOM 667 C C . TYR A 1 86 ? 6.629 9.931 -32.181 1.00 92.94 86 TYR A C 1
ATOM 669 O O . TYR A 1 86 ? 6.858 8.935 -31.491 1.00 92.94 86 TYR A O 1
ATOM 677 N N . ASP A 1 87 ? 5.403 10.272 -32.585 1.00 91.56 87 ASP A N 1
ATOM 678 C CA . ASP A 1 87 ? 4.148 9.644 -32.140 1.00 91.56 87 ASP A CA 1
ATOM 679 C C . ASP A 1 87 ? 4.170 8.111 -32.214 1.00 91.56 87 ASP A C 1
ATOM 681 O O . ASP A 1 87 ? 3.710 7.425 -31.304 1.00 91.56 87 ASP A O 1
ATOM 685 N N . SER A 1 88 ? 4.751 7.543 -33.276 1.00 93.44 88 SER A N 1
ATOM 686 C CA . SER A 1 88 ? 4.842 6.088 -33.444 1.00 93.44 88 SER A CA 1
ATOM 687 C C . SER A 1 88 ? 5.696 5.417 -32.368 1.00 93.44 88 SER A C 1
ATOM 689 O O . SER A 1 88 ? 5.369 4.317 -31.928 1.00 93.44 88 SER A O 1
ATOM 691 N N . THR A 1 89 ? 6.770 6.071 -31.927 1.00 93.38 89 THR A N 1
ATOM 692 C CA . THR A 1 89 ? 7.641 5.583 -30.855 1.00 93.38 89 THR A CA 1
ATOM 693 C C . THR A 1 89 ? 6.971 5.759 -29.496 1.00 93.38 89 THR A C 1
ATOM 695 O O . THR A 1 89 ? 7.001 4.830 -28.692 1.00 93.38 89 THR A O 1
ATOM 698 N N . THR A 1 90 ? 6.312 6.897 -29.254 1.00 92.12 90 THR A N 1
ATOM 699 C CA . THR A 1 90 ? 5.481 7.116 -28.056 1.00 92.12 90 THR A CA 1
ATOM 700 C C . THR A 1 90 ? 4.436 6.010 -27.914 1.00 92.12 90 THR A C 1
ATOM 702 O O . THR A 1 90 ? 4.408 5.320 -26.897 1.00 92.12 90 THR A O 1
ATOM 705 N N . ALA A 1 91 ? 3.691 5.721 -28.985 1.00 93.12 91 ALA A N 1
ATOM 706 C CA . ALA A 1 91 ? 2.681 4.667 -29.009 1.00 93.12 91 ALA A CA 1
ATOM 707 C C . ALA A 1 91 ? 3.243 3.258 -28.725 1.00 93.12 91 ALA A C 1
ATOM 709 O O . ALA A 1 91 ? 2.519 2.394 -28.225 1.00 93.12 91 ALA A O 1
ATOM 710 N N . MET A 1 92 ? 4.520 2.989 -29.030 1.00 94.19 92 MET A N 1
ATOM 711 C CA . MET A 1 92 ? 5.167 1.725 -28.650 1.00 94.19 92 MET A CA 1
ATOM 712 C C . MET A 1 92 ? 5.410 1.638 -27.140 1.00 94.19 92 MET A C 1
ATOM 714 O O . MET A 1 92 ? 5.172 0.584 -26.552 1.00 94.19 92 MET A O 1
ATOM 718 N N . PHE A 1 93 ? 5.853 2.727 -26.505 1.00 94.31 93 PHE A N 1
ATOM 719 C CA . PHE A 1 93 ? 6.033 2.767 -25.052 1.00 94.31 93 PHE A CA 1
ATOM 720 C C . PHE A 1 93 ? 4.700 2.677 -24.310 1.00 94.31 93 PHE A C 1
ATOM 722 O O . PHE A 1 93 ? 4.596 1.899 -23.362 1.00 94.31 93 PHE A O 1
ATOM 729 N N . GLU A 1 94 ? 3.679 3.404 -24.774 1.00 95.31 94 GLU A N 1
ATOM 730 C CA . GLU A 1 94 ? 2.333 3.323 -24.199 1.00 95.31 94 GLU A CA 1
ATOM 731 C C . GLU A 1 94 ? 1.791 1.894 -24.259 1.00 95.31 94 GLU A C 1
ATOM 733 O O . GLU A 1 94 ? 1.285 1.381 -23.263 1.00 95.31 94 GLU A O 1
ATOM 738 N N . ARG A 1 95 ? 1.953 1.215 -25.402 1.00 95.31 95 ARG A N 1
ATOM 739 C CA . ARG A 1 95 ? 1.529 -0.180 -25.560 1.00 95.31 95 ARG A CA 1
ATOM 740 C C . ARG A 1 95 ? 2.240 -1.111 -24.586 1.00 95.31 95 ARG A C 1
ATOM 742 O O . ARG A 1 95 ? 1.578 -1.914 -23.944 1.00 95.31 95 ARG A O 1
ATOM 749 N N . GLY A 1 96 ? 3.556 -0.973 -24.428 1.00 95.12 96 GLY A N 1
ATOM 750 C CA . GLY A 1 96 ? 4.307 -1.775 -23.459 1.00 95.12 96 GLY A CA 1
ATOM 751 C C . GLY A 1 96 ? 3.866 -1.526 -22.011 1.00 95.12 96 GLY A C 1
ATOM 752 O O . GLY A 1 96 ? 3.781 -2.465 -21.221 1.00 95.12 96 GLY A O 1
ATOM 753 N N . ALA A 1 97 ? 3.539 -0.278 -21.660 1.00 96.12 97 ALA A N 1
ATOM 754 C CA . ALA A 1 97 ? 2.986 0.049 -20.347 1.00 96.12 97 ALA A CA 1
ATOM 755 C C . ALA A 1 97 ? 1.589 -0.563 -20.143 1.00 96.12 97 ALA A C 1
ATOM 757 O O . ALA A 1 97 ? 1.304 -1.065 -19.056 1.00 96.12 97 ALA A O 1
ATOM 758 N N . LEU A 1 98 ? 0.746 -0.564 -21.182 1.00 96.38 98 LEU A N 1
ATOM 759 C CA . LEU A 1 98 ? -0.586 -1.172 -21.151 1.00 96.38 98 LEU A CA 1
ATOM 760 C C . LEU A 1 98 ? -0.529 -2.693 -21.012 1.00 96.38 98 LEU A C 1
ATOM 762 O O . LEU A 1 98 ? -1.219 -3.229 -20.158 1.00 96.38 98 LEU A O 1
ATOM 766 N N . GLU A 1 99 ? 0.329 -3.377 -21.768 1.00 96.44 99 GLU A N 1
ATOM 767 C CA . GLU A 1 99 ? 0.507 -4.835 -21.665 1.00 96.44 99 GLU A CA 1
ATOM 768 C C . GLU A 1 99 ? 0.914 -5.252 -20.239 1.00 96.44 99 GLU A C 1
ATOM 770 O O . GLU A 1 99 ? 0.392 -6.213 -19.672 1.00 96.44 99 GLU A O 1
ATOM 775 N N . LEU A 1 100 ? 1.820 -4.492 -19.618 1.00 96.50 100 LEU A N 1
ATOM 776 C CA . LEU A 1 100 ? 2.254 -4.727 -18.241 1.00 96.50 100 LEU A CA 1
ATOM 777 C C . LEU A 1 100 ? 1.146 -4.419 -17.222 1.00 96.50 100 LEU A C 1
ATOM 779 O O . LEU A 1 100 ? 1.013 -5.109 -16.209 1.00 96.50 100 LEU A O 1
ATOM 783 N N . GLN A 1 101 ? 0.345 -3.387 -17.491 1.00 97.38 101 GLN A N 1
ATOM 784 C CA . GLN A 1 101 ? -0.814 -3.025 -16.684 1.00 97.38 101 GLN A CA 1
ATOM 785 C C . GLN A 1 101 ? -1.924 -4.084 -16.765 1.00 97.38 101 GLN A C 1
ATOM 787 O O . GLN A 1 101 ? -2.485 -4.440 -15.732 1.00 97.38 101 GLN A O 1
ATOM 792 N N . GLU A 1 102 ? -2.205 -4.630 -17.947 1.00 98.12 102 GLU A N 1
ATOM 793 C CA . GLU A 1 102 ? -3.158 -5.728 -18.151 1.00 98.12 102 GLU A CA 1
ATOM 794 C C . GLU A 1 102 ? -2.728 -6.987 -17.392 1.00 98.12 102 GLU A C 1
ATOM 796 O O . GLU A 1 102 ? -3.540 -7.599 -16.698 1.00 98.12 102 GLU A O 1
ATOM 801 N N . GLU A 1 103 ? -1.435 -7.327 -17.408 1.00 98.06 103 GLU A N 1
ATOM 802 C CA . GLU A 1 103 ? -0.938 -8.445 -16.603 1.00 98.06 103 GLU A CA 1
ATOM 803 C C . GLU A 1 103 ? -1.172 -8.213 -15.099 1.00 98.06 103 GLU A C 1
ATOM 805 O O . GLU A 1 103 ? -1.574 -9.121 -14.363 1.00 98.06 103 GLU A O 1
ATOM 810 N N . LEU A 1 104 ? -0.947 -6.987 -14.620 1.00 98.56 104 LEU A N 1
ATOM 811 C CA . LEU A 1 104 ? -1.241 -6.651 -13.233 1.00 98.56 104 LEU A CA 1
ATOM 812 C C . LEU A 1 104 ? -2.746 -6.723 -12.936 1.00 98.56 104 LEU A C 1
ATOM 814 O O . LEU A 1 104 ? -3.129 -7.199 -11.863 1.00 98.56 104 LEU A O 1
ATOM 818 N N . HIS A 1 105 ? -3.593 -6.281 -13.868 1.00 98.62 105 HIS A N 1
ATOM 819 C CA . HIS A 1 105 ? -5.045 -6.379 -13.747 1.00 98.62 105 HIS A CA 1
ATOM 820 C C . HIS A 1 105 ? -5.486 -7.830 -13.554 1.00 98.62 105 HIS A C 1
ATOM 822 O O . HIS A 1 105 ? -6.282 -8.087 -12.652 1.00 98.62 105 HIS A O 1
ATOM 828 N N . ASP A 1 106 ? -4.923 -8.777 -14.304 1.00 98.56 106 ASP A N 1
ATOM 829 C CA . ASP A 1 106 ? -5.215 -10.206 -14.151 1.00 98.56 106 ASP A CA 1
ATOM 830 C C . ASP A 1 106 ? -4.803 -10.741 -12.773 1.00 98.56 106 ASP A C 1
ATOM 832 O O . ASP A 1 106 ? -5.523 -11.526 -12.151 1.00 98.56 106 ASP A O 1
ATOM 836 N N . ILE A 1 107 ? -3.645 -10.306 -12.262 1.00 98.62 107 ILE A N 1
ATOM 837 C CA . ILE A 1 107 ? -3.160 -10.709 -10.934 1.00 98.62 107 ILE A CA 1
ATOM 838 C C . ILE A 1 107 ? -4.075 -10.167 -9.827 1.00 98.62 107 ILE A C 1
ATOM 840 O O . ILE A 1 107 ? -4.344 -10.874 -8.853 1.00 98.62 107 ILE A O 1
ATOM 844 N N . LEU A 1 108 ? -4.537 -8.922 -9.962 1.00 98.75 108 LEU A N 1
ATOM 845 C CA . LEU A 1 108 ? -5.338 -8.230 -8.951 1.00 98.75 108 LEU A CA 1
ATOM 846 C C . LEU A 1 108 ? -6.851 -8.363 -9.163 1.00 98.75 108 LEU A C 1
ATOM 848 O O . LEU A 1 108 ? -7.608 -7.934 -8.293 1.00 98.75 108 LEU A O 1
ATOM 852 N N . ALA A 1 109 ? -7.308 -8.994 -10.246 1.00 98.75 109 ALA A N 1
ATOM 853 C CA . ALA A 1 109 ? -8.724 -9.171 -10.574 1.00 98.75 109 ALA A CA 1
ATOM 854 C C . ALA A 1 109 ? -9.584 -9.686 -9.402 1.00 98.75 109 ALA A C 1
ATOM 856 O O . ALA A 1 109 ? -10.672 -9.145 -9.192 1.00 98.75 109 ALA A O 1
ATOM 857 N N . PRO A 1 110 ? -9.121 -10.641 -8.564 1.00 98.75 110 PRO A N 1
ATOM 858 C CA . PRO A 1 110 ? -9.907 -11.105 -7.419 1.00 98.75 110 PRO A CA 1
ATOM 859 C C . PRO A 1 110 ? -10.222 -10.014 -6.385 1.00 98.75 110 PRO A C 1
ATOM 861 O O . PRO A 1 110 ? -11.144 -10.175 -5.595 1.00 98.75 110 PRO A O 1
ATOM 864 N N . THR A 1 111 ? -9.459 -8.918 -6.369 1.00 98.75 111 THR A N 1
ATOM 865 C CA . THR A 1 111 ? -9.527 -7.858 -5.351 1.00 98.75 111 THR A CA 1
ATOM 866 C C . THR A 1 111 ? -10.388 -6.657 -5.748 1.00 98.75 111 THR A C 1
ATOM 868 O O . THR A 1 111 ? -10.535 -5.734 -4.945 1.00 98.75 111 THR A O 1
ATOM 871 N N . VAL A 1 112 ? -10.957 -6.638 -6.960 1.00 98.75 112 VAL A N 1
ATOM 872 C CA . VAL A 1 112 ? -11.810 -5.536 -7.439 1.00 98.75 112 VAL A CA 1
ATOM 873 C C . VAL A 1 112 ? -12.959 -5.287 -6.451 1.00 98.75 112 VAL A C 1
ATOM 875 O O . VAL A 1 112 ? -13.649 -6.213 -6.028 1.00 98.75 112 VAL A O 1
ATOM 878 N N . GLY A 1 113 ? -13.148 -4.026 -6.048 1.00 98.06 113 GLY A N 1
ATOM 879 C CA . GLY A 1 113 ? -14.147 -3.623 -5.049 1.00 98.06 113 GLY A CA 1
ATOM 880 C C . GLY A 1 113 ? -13.738 -3.817 -3.580 1.00 98.06 113 GLY A C 1
ATOM 881 O O . GLY A 1 113 ? -14.489 -3.418 -2.689 1.00 98.06 113 GLY A O 1
ATOM 882 N N . SER A 1 114 ? -12.552 -4.370 -3.303 1.00 98.44 114 SER A N 1
ATOM 883 C CA . SER A 1 114 ? -12.014 -4.541 -1.941 1.00 98.44 114 SER A CA 1
ATOM 884 C C . SER A 1 114 ? -10.992 -3.465 -1.542 1.00 98.44 114 SER A C 1
ATOM 886 O O . SER A 1 114 ? -10.423 -3.533 -0.450 1.00 98.44 114 SER A O 1
ATOM 888 N N . TRP A 1 115 ? -10.741 -2.467 -2.394 1.00 98.69 115 TRP A N 1
ATOM 889 C CA . TRP A 1 115 ? -9.744 -1.421 -2.152 1.00 98.69 115 TRP A CA 1
ATOM 890 C C . TRP A 1 115 ? -10.353 -0.196 -1.469 1.00 98.69 115 TRP A C 1
ATOM 892 O O . TRP A 1 115 ? -11.350 0.357 -1.928 1.00 98.69 115 TRP A O 1
ATOM 902 N N . VAL A 1 116 ? -9.731 0.263 -0.382 1.00 98.50 116 VAL A N 1
ATOM 903 C CA . VAL A 1 116 ? -10.172 1.460 0.362 1.00 98.50 116 VAL A CA 1
ATOM 904 C C . VAL A 1 116 ? -9.651 2.766 -0.242 1.00 98.50 116 VAL A C 1
ATOM 906 O O . VAL A 1 116 ? -10.141 3.843 0.093 1.00 98.50 116 VAL A O 1
ATOM 909 N N . GLY A 1 117 ? -8.661 2.663 -1.125 1.00 98.19 117 GLY A N 1
ATOM 910 C CA . GLY A 1 117 ? -7.995 3.764 -1.809 1.00 98.19 117 GLY A CA 1
ATOM 911 C C . GLY A 1 117 ? -6.681 3.293 -2.426 1.00 98.19 117 GLY A C 1
ATOM 912 O O . GLY A 1 117 ? -6.141 2.256 -2.023 1.00 98.19 117 GLY A O 1
ATOM 913 N N . LEU A 1 118 ? -6.173 4.045 -3.400 1.00 98.50 118 LEU A N 1
ATOM 914 C CA . LEU A 1 118 ? -4.952 3.705 -4.127 1.00 98.50 118 LEU A CA 1
ATOM 915 C C . LEU A 1 118 ? -4.042 4.928 -4.276 1.00 98.50 118 LEU A C 1
ATOM 917 O O . LEU A 1 118 ? -4.408 5.896 -4.939 1.00 98.50 118 LEU A O 1
ATOM 921 N N . GLY A 1 119 ? -2.875 4.900 -3.630 1.00 98.00 119 GLY A N 1
ATOM 922 C CA . GLY A 1 119 ? -1.874 5.964 -3.716 1.00 98.00 119 GLY A CA 1
ATOM 923 C C . GLY A 1 119 ? -0.909 5.798 -4.889 1.00 98.00 119 GLY A C 1
ATOM 924 O O . GLY A 1 119 ? -0.717 4.695 -5.392 1.00 98.00 119 GLY A O 1
ATOM 925 N N . SER A 1 120 ? -0.280 6.898 -5.298 1.00 97.75 120 SER A N 1
ATOM 926 C CA . SER A 1 120 ? 0.755 6.884 -6.335 1.00 97.75 120 SER A CA 1
ATOM 927 C C . SER A 1 120 ? 2.122 6.494 -5.793 1.00 97.75 120 SER A C 1
ATOM 929 O O . SER A 1 120 ? 2.494 6.884 -4.683 1.00 97.75 120 SER A O 1
ATOM 931 N N . GLY A 1 121 ? 2.891 5.793 -6.622 1.00 96.38 121 GLY A N 1
ATOM 932 C CA . GLY A 1 121 ? 4.328 5.617 -6.426 1.00 96.38 121 GLY A CA 1
ATOM 933 C C . GLY A 1 121 ? 5.161 6.581 -7.262 1.00 96.38 121 GLY A C 1
ATOM 934 O O . GLY A 1 121 ? 4.636 7.455 -7.954 1.00 96.38 121 GL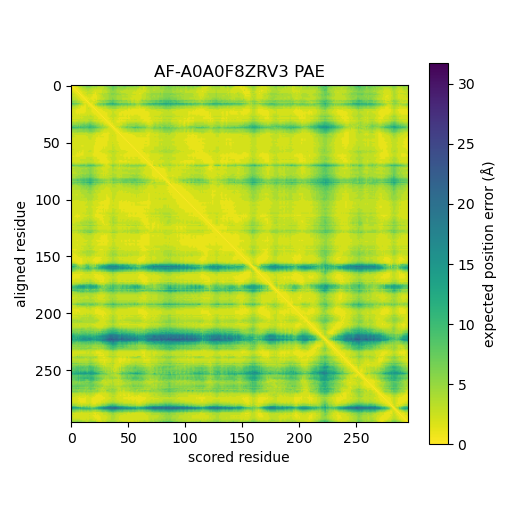Y A O 1
ATOM 935 N N . HIS A 1 122 ? 6.483 6.422 -7.225 1.00 95.62 122 HIS A N 1
ATOM 936 C CA . HIS A 1 122 ? 7.368 7.153 -8.132 1.00 95.62 122 HIS A CA 1
ATOM 937 C C . HIS A 1 122 ? 7.690 6.383 -9.419 1.00 95.62 122 HIS A C 1
ATOM 939 O O . HIS A 1 122 ? 8.197 7.006 -10.361 1.00 95.62 122 HIS A O 1
ATOM 945 N N . HIS A 1 123 ? 7.364 5.091 -9.502 1.00 96.06 123 HIS A N 1
ATOM 946 C CA . HIS A 1 123 ? 7.401 4.273 -10.714 1.00 96.06 123 HIS A CA 1
ATOM 947 C C . HIS A 1 123 ? 6.006 4.181 -11.337 1.00 96.06 123 HIS A C 1
ATOM 949 O O . HIS A 1 123 ? 5.119 3.513 -10.818 1.00 96.06 123 HIS A O 1
ATOM 955 N N . LEU A 1 124 ? 5.822 4.894 -12.451 1.00 95.94 124 LEU A N 1
ATOM 956 C CA . LEU A 1 124 ? 4.574 4.943 -13.215 1.00 95.94 124 LEU A CA 1
ATOM 957 C C . LEU A 1 124 ? 4.854 5.378 -14.653 1.00 95.94 124 LEU A C 1
ATOM 959 O O . LEU A 1 124 ? 5.909 5.962 -14.937 1.00 95.94 124 LEU A O 1
ATOM 963 N N . PHE A 1 125 ? 3.895 5.120 -15.538 1.00 97.25 125 PHE A N 1
ATOM 964 C CA . PHE A 1 125 ? 3.850 5.693 -16.882 1.00 97.25 125 PHE A CA 1
ATOM 965 C C . PHE A 1 125 ? 2.737 6.747 -16.953 1.00 97.25 125 PHE A C 1
ATOM 967 O O . PHE A 1 125 ? 1.693 6.586 -16.318 1.00 97.25 125 PHE A O 1
ATOM 974 N N . GLU A 1 126 ? 2.979 7.826 -17.692 1.00 96.12 126 GLU A N 1
ATOM 975 C CA . GLU A 1 126 ? 2.019 8.908 -17.937 1.00 96.12 126 GLU A CA 1
ATOM 976 C C . GLU A 1 126 ? 1.579 8.822 -19.393 1.00 96.12 126 GLU A C 1
ATOM 978 O O . GLU A 1 126 ? 2.426 8.856 -20.285 1.00 96.12 126 GLU A O 1
ATOM 983 N N . PHE A 1 127 ? 0.278 8.686 -19.610 1.00 95.31 127 PHE A N 1
ATOM 984 C CA . PHE A 1 127 ? -0.320 8.605 -20.936 1.00 95.31 127 PHE A CA 1
ATOM 985 C C . PHE A 1 127 ? -0.636 10.002 -21.474 1.00 95.31 127 PHE A C 1
ATOM 987 O O . PHE A 1 127 ? -0.808 10.954 -20.706 1.00 95.31 127 PHE A O 1
ATOM 994 N N . ASP A 1 128 ? -0.769 10.116 -22.795 1.00 92.06 128 ASP A N 1
ATOM 995 C CA . ASP A 1 128 ? -1.050 11.398 -23.459 1.00 92.06 128 ASP A CA 1
ATOM 996 C C . ASP A 1 128 ? -2.394 12.029 -23.042 1.00 92.06 128 ASP A C 1
ATOM 998 O O . ASP A 1 128 ? -2.561 13.249 -23.090 1.00 92.06 128 ASP A O 1
ATOM 1002 N N . ASP A 1 129 ? -3.347 11.219 -22.574 1.00 93.88 129 ASP A N 1
ATOM 1003 C CA . ASP A 1 129 ? -4.637 11.681 -22.040 1.00 93.88 129 ASP A CA 1
ATOM 1004 C C . ASP A 1 129 ? -4.548 12.277 -20.617 1.00 93.88 129 ASP A C 1
ATOM 1006 O O . ASP A 1 129 ? -5.559 12.695 -20.049 1.00 93.88 129 ASP A O 1
ATOM 1010 N N . GLY A 1 130 ? -3.346 12.330 -20.035 1.00 94.38 130 GLY A N 1
ATOM 1011 C CA . GLY A 1 130 ? -3.079 12.856 -18.698 1.00 94.38 130 GLY A CA 1
ATOM 1012 C C . GLY A 1 130 ? -3.333 11.863 -17.564 1.00 94.38 130 GLY A C 1
ATOM 1013 O O . GLY A 1 130 ? -3.082 12.194 -16.402 1.00 94.38 130 GLY A O 1
ATOM 1014 N N . THR A 1 131 ? -3.802 10.651 -17.867 1.00 97.69 131 THR A N 1
ATOM 1015 C CA . THR A 1 131 ? -3.890 9.571 -16.884 1.00 97.69 131 THR A CA 1
ATOM 1016 C C . THR A 1 131 ? -2.522 8.935 -16.655 1.00 97.69 131 THR A C 1
ATOM 1018 O O . THR A 1 131 ? -1.585 9.072 -17.443 1.00 97.69 131 THR A O 1
ATOM 1021 N N . THR A 1 132 ? -2.388 8.215 -15.549 1.00 97.88 132 THR A N 1
ATOM 1022 C CA . THR A 1 132 ? -1.223 7.384 -15.267 1.00 97.88 132 THR A CA 1
ATOM 1023 C C . THR A 1 132 ? -1.627 5.927 -15.134 1.00 97.88 132 THR A C 1
ATOM 1025 O O . THR A 1 132 ? -2.806 5.586 -14.995 1.00 97.88 132 THR A O 1
ATOM 1028 N N . THR A 1 133 ? -0.634 5.046 -15.118 1.00 98.06 133 THR A N 1
ATOM 1029 C CA . THR A 1 133 ? -0.838 3.632 -14.776 1.00 98.06 133 THR A CA 1
ATOM 1030 C C . THR A 1 133 ? -1.537 3.481 -13.424 1.00 98.06 133 THR A C 1
ATOM 1032 O O . THR A 1 133 ? -2.427 2.648 -13.289 1.00 98.06 133 THR A O 1
ATOM 1035 N N . ASP A 1 134 ? -1.232 4.347 -12.458 1.00 98.25 134 ASP A N 1
ATOM 1036 C CA . ASP A 1 134 ? -1.811 4.298 -11.112 1.00 98.25 134 ASP A CA 1
ATOM 1037 C C . ASP A 1 134 ? -3.273 4.772 -11.106 1.00 98.25 134 ASP A C 1
ATOM 1039 O O . ASP A 1 134 ? -4.119 4.148 -10.464 1.00 98.25 134 ASP A O 1
ATOM 1043 N N . THR A 1 135 ? -3.615 5.834 -11.851 1.00 98.44 135 THR A N 1
ATOM 1044 C CA . THR A 1 135 ? -5.014 6.295 -11.937 1.00 98.44 135 THR A CA 1
ATOM 1045 C C . THR A 1 135 ? -5.889 5.291 -12.683 1.00 98.44 135 THR A C 1
ATOM 1047 O O . THR A 1 135 ? -7.004 5.017 -12.244 1.00 98.44 135 THR A O 1
ATOM 1050 N N . ARG A 1 136 ? -5.376 4.694 -13.768 1.00 98.56 136 ARG A N 1
ATOM 1051 C CA . ARG A 1 136 ? -6.080 3.641 -14.520 1.00 98.56 136 ARG A CA 1
ATOM 1052 C C . ARG A 1 136 ? -6.243 2.362 -13.692 1.00 98.56 136 ARG A C 1
ATOM 1054 O O . ARG A 1 136 ? -7.291 1.726 -13.744 1.00 98.56 136 ARG A O 1
ATOM 1061 N N . LEU A 1 137 ? -5.247 2.012 -12.871 1.00 98.75 137 LEU A N 1
ATOM 1062 C CA . LEU A 1 137 ? -5.352 0.887 -11.941 1.00 98.75 137 LEU A CA 1
ATOM 1063 C C . LEU A 1 137 ? -6.410 1.147 -10.857 1.00 98.75 137 LEU A C 1
ATOM 1065 O O . LEU A 1 137 ? -7.190 0.252 -10.541 1.00 98.75 137 LEU A O 1
ATOM 1069 N N . ALA A 1 138 ? -6.473 2.362 -10.302 1.00 98.62 138 ALA A N 1
ATOM 1070 C CA . ALA A 1 138 ? -7.506 2.728 -9.331 1.00 98.62 138 ALA A CA 1
ATOM 1071 C C . ALA A 1 138 ? -8.922 2.595 -9.915 1.00 98.62 138 ALA A C 1
ATOM 1073 O O . ALA A 1 138 ? -9.805 2.048 -9.249 1.00 98.62 138 ALA A O 1
ATOM 1074 N N . GLU A 1 139 ? -9.110 3.042 -11.163 1.00 98.69 139 GLU A N 1
ATOM 1075 C CA . GLU A 1 139 ? -10.362 2.891 -11.910 1.00 98.69 139 GLU A CA 1
ATOM 1076 C C . GLU A 1 139 ? -10.733 1.415 -12.095 1.00 98.69 139 GLU A C 1
ATOM 1078 O O . GLU A 1 139 ? -11.834 1.016 -11.714 1.00 98.69 139 GLU A O 1
ATOM 1083 N N . TYR A 1 140 ? -9.801 0.587 -12.582 1.00 98.81 140 TYR A N 1
ATOM 1084 C CA . TYR A 1 140 ? -10.009 -0.856 -12.748 1.00 98.81 140 TYR A CA 1
ATOM 1085 C C . TYR A 1 140 ? -10.418 -1.548 -11.438 1.00 98.81 140 TYR A C 1
ATOM 1087 O O . TYR A 1 140 ? -11.345 -2.357 -11.409 1.00 98.81 140 TYR A O 1
ATOM 1095 N N . LEU A 1 141 ? -9.759 -1.202 -10.331 1.00 98.75 141 LEU A N 1
ATOM 1096 C CA . LEU A 1 141 ? -10.034 -1.782 -9.015 1.00 98.75 141 LEU A CA 1
ATOM 1097 C C . LEU A 1 141 ? -11.313 -1.237 -8.361 1.00 98.75 141 LEU A C 1
ATOM 1099 O O . LEU A 1 141 ? -11.722 -1.743 -7.309 1.00 98.75 141 LEU A O 1
ATOM 1103 N N . GLY A 1 142 ? -11.955 -0.234 -8.969 1.00 98.19 142 GLY A N 1
ATOM 1104 C CA . GLY A 1 142 ? -13.189 0.376 -8.481 1.00 98.19 142 GLY A CA 1
ATOM 1105 C C . GLY A 1 142 ? -12.991 1.199 -7.209 1.00 98.19 142 GLY A C 1
ATOM 1106 O O . GLY A 1 142 ? -13.859 1.196 -6.335 1.00 98.19 142 GLY A O 1
ATOM 1107 N N . CYS A 1 143 ? -11.846 1.872 -7.067 1.00 98.19 143 CYS A N 1
ATOM 1108 C CA . CYS A 1 143 ? -11.513 2.647 -5.874 1.00 98.19 143 CYS A CA 1
ATOM 1109 C C . CYS A 1 143 ? -11.011 4.055 -6.206 1.00 98.19 143 CYS A C 1
ATOM 1111 O O . CYS A 1 143 ? -10.716 4.397 -7.348 1.00 98.19 143 CYS A O 1
ATOM 1113 N N . ARG A 1 144 ? -10.936 4.907 -5.180 1.00 98.00 144 ARG A N 1
ATOM 1114 C CA . ARG A 1 144 ? -10.467 6.283 -5.338 1.00 98.00 144 ARG A CA 1
ATOM 1115 C C . ARG A 1 144 ? -8.941 6.331 -5.377 1.00 98.00 144 ARG A C 1
ATOM 1117 O O . ARG A 1 144 ? -8.283 5.812 -4.474 1.00 98.00 144 ARG A O 1
ATOM 1124 N N . HIS A 1 145 ? -8.395 7.005 -6.385 1.00 98.31 145 HIS A N 1
ATOM 1125 C CA . HIS A 1 145 ? -6.980 7.366 -6.424 1.00 98.31 145 HIS A CA 1
ATOM 1126 C C . HIS A 1 145 ? -6.710 8.512 -5.446 1.00 98.31 145 HIS A C 1
ATOM 1128 O O . HIS A 1 145 ? -7.352 9.553 -5.532 1.00 98.31 145 HIS A O 1
ATOM 1134 N N . THR A 1 146 ? -5.780 8.333 -4.508 1.00 97.88 146 THR A N 1
ATOM 1135 C CA . THR A 1 146 ? -5.525 9.306 -3.431 1.00 97.88 146 THR A CA 1
ATOM 1136 C C . THR A 1 146 ? -4.356 10.256 -3.717 1.00 97.88 146 THR A C 1
ATOM 1138 O O . THR A 1 146 ? -3.974 11.059 -2.858 1.00 97.88 146 THR A O 1
ATOM 1141 N N . GLY A 1 147 ? -3.758 10.174 -4.910 1.00 96.94 147 GLY A N 1
ATOM 1142 C CA . GLY A 1 147 ? -2.511 10.866 -5.239 1.00 96.94 147 GLY A CA 1
ATOM 1143 C C . GLY A 1 147 ? -1.320 10.352 -4.426 1.00 96.94 147 GLY A C 1
ATOM 1144 O O . GLY A 1 147 ? -1.332 9.230 -3.923 1.00 96.94 147 GLY A O 1
ATOM 1145 N N . ASP A 1 148 ? -0.301 11.194 -4.251 1.00 96.44 148 ASP A N 1
ATOM 1146 C CA . ASP A 1 148 ? 0.938 10.805 -3.556 1.00 96.44 148 ASP A CA 1
ATOM 1147 C C . ASP A 1 148 ? 0.746 10.550 -2.051 1.00 96.44 148 ASP A C 1
ATOM 1149 O O . ASP A 1 148 ? 1.510 9.807 -1.444 1.00 96.44 148 ASP A O 1
ATOM 1153 N N . LEU A 1 149 ? -0.258 11.174 -1.426 1.00 97.00 149 LEU A N 1
ATOM 1154 C CA . LEU A 1 149 ? -0.534 11.084 0.012 1.00 97.00 149 LEU A CA 1
ATOM 1155 C C . LEU A 1 149 ? -2.041 11.009 0.248 1.00 97.00 149 LEU A C 1
ATOM 1157 O O . LEU A 1 149 ? -2.777 11.914 -0.153 1.00 97.00 149 LEU A O 1
ATOM 1161 N N . GLY A 1 150 ? -2.473 9.968 0.953 1.00 97.56 150 GLY A N 1
ATOM 1162 C CA . GLY A 1 150 ? -3.866 9.716 1.308 1.00 97.56 150 GLY A CA 1
ATOM 1163 C C . GLY A 1 150 ? -4.117 9.744 2.816 1.00 97.56 150 GLY A C 1
ATOM 1164 O O . GLY A 1 150 ? -3.283 9.297 3.606 1.00 97.56 150 GLY A O 1
ATOM 1165 N N . ILE A 1 151 ? -5.296 10.234 3.205 1.00 98.25 151 ILE A N 1
ATOM 1166 C CA . ILE A 1 151 ? -5.881 10.028 4.536 1.00 98.25 151 ILE A CA 1
ATOM 1167 C C . ILE A 1 151 ? -7.190 9.259 4.369 1.00 98.25 151 ILE A C 1
ATOM 1169 O O . ILE A 1 151 ? -8.170 9.796 3.857 1.00 98.25 151 ILE A O 1
ATOM 1173 N N . THR A 1 152 ? -7.229 8.010 4.817 1.00 98.50 152 THR A N 1
ATOM 1174 C CA . THR A 1 152 ? -8.408 7.151 4.663 1.00 98.50 152 THR A CA 1
ATOM 1175 C C . THR A 1 152 ? -9.074 6.920 6.011 1.00 98.50 152 THR A C 1
ATOM 1177 O O . THR A 1 152 ? -8.464 6.378 6.929 1.00 98.50 152 THR A O 1
ATOM 1180 N N . HIS A 1 153 ? -10.335 7.319 6.144 1.00 98.50 153 HIS A N 1
ATOM 1181 C CA . HIS A 1 153 ? -11.176 6.980 7.287 1.00 98.50 153 HIS A CA 1
ATOM 1182 C C . HIS A 1 153 ? -11.903 5.666 7.004 1.00 98.50 153 HIS A C 1
ATOM 1184 O O . HIS A 1 153 ? -12.703 5.581 6.069 1.00 98.50 153 HIS A O 1
ATOM 1190 N N . ILE A 1 154 ? -11.651 4.648 7.822 1.00 98.44 154 ILE A N 1
ATOM 1191 C CA . ILE A 1 154 ? -12.250 3.324 7.657 1.00 98.44 154 ILE A CA 1
ATOM 1192 C C . ILE A 1 154 ? -13.276 3.117 8.763 1.00 98.44 154 ILE A C 1
ATOM 1194 O O . ILE A 1 154 ? -12.932 2.923 9.928 1.00 98.44 154 ILE A O 1
ATOM 1198 N N . TYR A 1 155 ? -14.552 3.175 8.392 1.00 97.69 155 TYR A N 1
ATOM 1199 C CA . TYR A 1 155 ? -15.669 2.972 9.305 1.00 97.69 155 TYR A CA 1
ATOM 1200 C C . TYR A 1 155 ? -16.033 1.494 9.397 1.00 97.69 155 TYR A C 1
ATOM 1202 O O . TYR A 1 155 ? -16.366 0.858 8.396 1.00 97.69 155 TYR A O 1
ATOM 1210 N N . LEU A 1 156 ? -16.067 0.978 10.618 1.00 96.75 156 LEU A N 1
ATOM 1211 C CA . LEU A 1 156 ? -16.484 -0.382 10.930 1.00 96.75 156 LEU A CA 1
ATOM 1212 C C . LEU A 1 156 ? -18.005 -0.444 11.184 1.00 96.75 156 LEU A C 1
ATOM 1214 O O . LEU A 1 156 ? -18.652 0.596 11.397 1.00 96.75 156 LEU A O 1
ATOM 1218 N N . PRO A 1 157 ? -18.619 -1.641 11.140 1.00 92.75 157 PRO A N 1
ATOM 1219 C CA . PRO A 1 157 ? -20.020 -1.820 11.500 1.00 92.75 157 PRO A CA 1
ATOM 1220 C C . PRO A 1 157 ? -20.256 -1.446 12.967 1.00 92.75 157 PRO A C 1
ATOM 1222 O O . PRO A 1 157 ? -19.491 -1.849 13.842 1.00 92.75 157 PRO A O 1
ATOM 1225 N N . ALA A 1 158 ? -21.327 -0.700 13.243 1.00 87.69 158 ALA A N 1
ATOM 1226 C CA . ALA A 1 158 ? -21.764 -0.436 14.610 1.00 87.69 158 ALA A CA 1
ATOM 1227 C C . ALA A 1 158 ? -22.612 -1.607 15.127 1.00 87.69 158 ALA A C 1
ATOM 1229 O O . ALA A 1 158 ? -23.560 -2.023 14.460 1.00 87.69 158 ALA A O 1
ATOM 1230 N N . LYS A 1 159 ? -22.306 -2.118 16.323 1.00 83.81 159 LYS A N 1
ATOM 1231 C CA . LYS A 1 159 ? -23.115 -3.147 16.996 1.00 83.81 159 LYS A CA 1
ATOM 1232 C C . LYS A 1 159 ? -23.883 -2.531 18.163 1.00 83.81 159 LYS A C 1
ATOM 1234 O O . LYS A 1 159 ? -23.289 -2.180 19.174 1.00 83.81 159 LYS A O 1
ATOM 1239 N N . GLY A 1 160 ? -25.202 -2.385 18.016 1.00 75.50 160 GLY A N 1
ATOM 1240 C CA . GLY A 1 160 ? -26.086 -1.936 19.104 1.00 75.50 160 GLY A CA 1
ATOM 1241 C C . GLY A 1 160 ? -25.893 -0.481 19.557 1.00 75.50 160 GLY A C 1
ATOM 1242 O O . GLY A 1 160 ? -26.382 -0.105 20.615 1.00 75.50 160 GLY A O 1
ATOM 1243 N N . THR A 1 161 ? -25.191 0.345 18.775 1.00 78.12 161 THR A N 1
ATOM 1244 C CA . THR A 1 161 ? -24.948 1.768 19.059 1.00 78.12 161 THR A CA 1
ATOM 1245 C C . THR A 1 161 ? -25.082 2.604 17.787 1.00 78.12 161 THR A C 1
ATOM 1247 O O . THR A 1 161 ? -24.864 2.110 16.682 1.00 78.12 161 THR A O 1
ATOM 1250 N N . HIS A 1 162 ? -25.420 3.887 17.928 1.00 80.12 162 HIS A N 1
ATOM 1251 C CA . HIS A 1 162 ? -25.430 4.841 16.813 1.00 80.12 162 HIS A CA 1
ATOM 1252 C C . HIS A 1 162 ? -24.021 5.320 16.423 1.00 80.12 162 HIS A C 1
ATOM 1254 O O . HIS A 1 162 ? -23.840 5.894 15.350 1.00 80.12 162 HIS A O 1
ATOM 1260 N N . LYS A 1 163 ? -23.012 5.096 17.279 1.00 84.12 163 LYS A N 1
ATOM 1261 C CA . LYS A 1 163 ? -21.623 5.491 17.016 1.00 84.12 163 LYS A CA 1
ATOM 1262 C C . LYS A 1 163 ? -20.902 4.392 16.237 1.00 84.12 163 LYS A C 1
ATOM 1264 O O . LYS A 1 163 ? -20.731 3.282 16.734 1.00 84.12 163 LYS A O 1
ATOM 1269 N N . ARG A 1 164 ? -20.451 4.707 15.022 1.00 90.12 164 ARG A N 1
ATOM 1270 C CA . ARG A 1 164 ? -19.658 3.782 14.202 1.00 90.12 164 ARG A CA 1
ATOM 1271 C C . ARG A 1 164 ? -18.187 3.835 14.625 1.00 90.12 164 ARG A C 1
ATOM 1273 O O . ARG A 1 164 ? -17.615 4.925 14.569 1.00 90.12 164 ARG A O 1
ATOM 1280 N N . PRO A 1 165 ? -17.568 2.704 15.014 1.00 94.00 165 PRO A N 1
ATOM 1281 C CA . PRO A 1 165 ? -16.125 2.658 15.211 1.00 94.00 165 PRO A CA 1
ATOM 1282 C C . PRO A 1 165 ? -15.413 3.052 13.916 1.00 94.00 165 PRO A C 1
ATOM 1284 O O . PRO A 1 165 ? -15.867 2.702 12.825 1.00 94.00 165 PRO A O 1
ATOM 1287 N N . MET A 1 166 ? -14.310 3.785 14.026 1.00 96.06 166 MET A N 1
ATOM 1288 C CA . MET A 1 166 ? -13.528 4.239 12.880 1.00 96.06 166 MET A CA 1
ATOM 1289 C C . MET A 1 166 ? -12.060 4.352 13.269 1.00 96.06 166 MET A C 1
ATOM 1291 O O . MET A 1 166 ? -11.752 4.733 14.400 1.00 96.06 166 MET A O 1
ATOM 1295 N N . TYR A 1 167 ? -11.176 4.039 12.328 1.00 97.69 167 TYR A N 1
ATOM 1296 C CA . TYR A 1 167 ? -9.754 4.339 12.438 1.00 97.69 167 TYR A CA 1
ATOM 1297 C C . TYR A 1 167 ? -9.248 5.033 11.169 1.00 97.69 167 TYR A C 1
ATOM 1299 O O . TYR A 1 167 ? -9.799 4.860 10.076 1.00 97.69 167 TYR A O 1
ATOM 1307 N N . LYS A 1 168 ? -8.215 5.858 11.331 1.00 98.19 168 LYS A N 1
ATOM 1308 C CA . LYS A 1 168 ? -7.640 6.698 10.279 1.00 98.19 168 LYS A CA 1
ATOM 1309 C C . LYS A 1 168 ? -6.307 6.142 9.816 1.00 98.19 168 LYS A C 1
ATOM 1311 O O . LYS A 1 168 ? -5.422 5.887 10.633 1.00 98.19 168 LYS A O 1
ATOM 1316 N N . VAL A 1 169 ? -6.147 6.034 8.506 1.00 98.69 169 VAL A N 1
ATOM 1317 C CA . VAL A 1 169 ? -4.916 5.577 7.868 1.00 98.69 169 VAL A CA 1
ATOM 1318 C C . VAL A 1 169 ? -4.270 6.744 7.138 1.00 98.69 169 VAL A C 1
ATOM 1320 O O . VAL A 1 169 ? -4.857 7.301 6.215 1.00 98.69 169 VAL A O 1
ATOM 1323 N N . TYR A 1 170 ? -3.061 7.105 7.551 1.00 98.56 170 TYR A N 1
ATOM 1324 C CA . TYR A 1 170 ? -2.133 7.899 6.761 1.00 98.56 170 TYR A CA 1
ATOM 1325 C C . TYR A 1 170 ? -1.371 6.954 5.834 1.00 98.56 170 TYR A C 1
ATOM 1327 O O . TYR A 1 170 ? -0.689 6.046 6.306 1.00 98.56 170 TYR A O 1
ATOM 1335 N N . SER A 1 171 ? -1.468 7.168 4.528 1.00 98.31 171 SER A N 1
ATOM 1336 C CA . SER A 1 171 ? -0.772 6.374 3.513 1.00 98.31 171 SER A CA 1
ATOM 1337 C C . SER A 1 171 ? 0.034 7.287 2.605 1.00 98.31 171 SER A C 1
ATOM 1339 O O . SER A 1 171 ? -0.510 8.215 2.005 1.00 98.31 171 SER A O 1
ATOM 1341 N N . TRP A 1 172 ? 1.325 7.014 2.486 1.00 97.69 172 TRP A N 1
ATOM 1342 C CA . TRP A 1 172 ? 2.236 7.746 1.615 1.00 97.69 172 TRP A CA 1
ATOM 1343 C C . TRP A 1 172 ? 3.257 6.767 1.063 1.00 97.69 172 TRP A C 1
ATOM 1345 O O . TRP A 1 172 ? 3.817 5.997 1.831 1.00 97.69 172 TRP A O 1
ATOM 1355 N N . HIS A 1 173 ? 3.540 6.797 -0.235 1.00 97.75 173 HIS A N 1
ATOM 1356 C CA . HIS A 1 173 ? 4.525 5.878 -0.799 1.00 97.75 173 HIS A CA 1
ATOM 1357 C C . HIS A 1 173 ? 5.910 6.034 -0.140 1.00 97.75 173 HIS A C 1
ATOM 1359 O O . HIS A 1 173 ? 6.534 5.050 0.242 1.00 97.75 173 HIS A O 1
ATOM 1365 N N . GLY A 1 174 ? 6.341 7.270 0.121 1.00 95.00 174 GLY A N 1
ATOM 1366 C CA . GLY A 1 174 ? 7.654 7.569 0.692 1.00 95.00 174 GLY A CA 1
ATOM 1367 C C . GLY A 1 174 ? 8.557 8.303 -0.296 1.00 95.00 174 GLY A C 1
ATOM 1368 O O . GLY A 1 174 ? 8.178 8.586 -1.427 1.00 95.00 174 GLY A O 1
ATOM 1369 N N . GLN A 1 175 ? 9.752 8.674 0.163 1.00 93.25 175 GLN A N 1
ATOM 1370 C CA . GLN A 1 175 ? 10.838 9.176 -0.689 1.00 93.25 175 GLN A CA 1
ATOM 1371 C C . GLN A 1 175 ? 12.166 9.162 0.058 1.00 93.25 175 GLN A C 1
ATOM 1373 O O . GLN A 1 175 ? 12.184 9.362 1.275 1.00 93.25 175 GLN A O 1
ATOM 1378 N N . GLY A 1 176 ? 13.274 9.047 -0.670 1.00 88.75 176 GLY A N 1
ATOM 1379 C CA . GLY A 1 176 ? 14.639 9.179 -0.162 1.00 88.75 176 GLY A CA 1
ATOM 1380 C C . GLY A 1 176 ? 15.182 7.916 0.511 1.00 88.75 176 GLY A C 1
ATOM 1381 O O . GLY A 1 176 ? 14.445 7.019 0.889 1.00 88.75 176 GLY A O 1
ATOM 1382 N N . GLY A 1 177 ? 16.498 7.864 0.714 1.00 84.81 177 GLY A N 1
ATOM 1383 C CA . GLY A 1 177 ? 17.176 6.657 1.191 1.00 84.81 177 GLY A CA 1
ATOM 1384 C C . GLY A 1 177 ? 17.190 6.450 2.709 1.00 84.81 177 GLY A C 1
ATOM 1385 O O . GLY A 1 177 ? 16.651 7.225 3.505 1.00 84.81 177 GLY A O 1
ATOM 1386 N N . GLY A 1 178 ? 17.856 5.375 3.117 1.00 82.88 178 GLY A N 1
ATOM 1387 C CA . GLY A 1 178 ? 18.157 5.055 4.509 1.00 82.88 178 GLY A CA 1
ATOM 1388 C C . GLY A 1 178 ? 18.527 3.585 4.641 1.00 82.88 178 GLY A C 1
ATOM 1389 O O . GLY A 1 178 ? 17.721 2.717 4.335 1.00 82.88 178 GLY A O 1
ATOM 1390 N N . VAL A 1 179 ? 19.753 3.307 5.080 1.00 78.94 179 VAL A N 1
ATOM 1391 C CA . VAL A 1 179 ? 20.272 1.930 5.126 1.00 78.94 179 VAL A CA 1
ATOM 1392 C C . VAL A 1 179 ? 19.924 1.245 6.448 1.00 78.94 179 VAL A C 1
ATOM 1394 O O . VAL A 1 179 ? 19.729 0.035 6.486 1.00 78.94 179 VAL A O 1
ATOM 1397 N N . THR A 1 180 ? 19.781 1.995 7.542 1.00 85.69 180 THR A N 1
ATOM 1398 C CA . THR A 1 180 ? 19.477 1.407 8.853 1.00 85.69 180 THR A CA 1
ATOM 1399 C C . THR A 1 180 ? 18.025 0.949 8.932 1.00 85.69 180 THR A C 1
ATOM 1401 O O . THR A 1 180 ? 17.149 1.586 8.349 1.00 85.69 180 THR A O 1
ATOM 1404 N N . VAL A 1 181 ? 17.765 -0.139 9.666 1.00 77.62 181 VAL A N 1
ATOM 1405 C CA . VAL A 1 181 ? 16.418 -0.690 9.941 1.00 77.62 181 VAL A CA 1
ATOM 1406 C C . VAL A 1 181 ? 15.460 0.427 10.379 1.00 77.62 181 VAL A C 1
ATOM 1408 O O . VAL A 1 181 ? 14.468 0.715 9.719 1.00 77.62 181 VAL A O 1
ATOM 1411 N N . ALA A 1 182 ? 15.865 1.204 11.385 1.00 89.38 182 ALA A N 1
ATOM 1412 C CA . ALA A 1 182 ? 15.050 2.275 11.952 1.00 89.38 182 ALA A CA 1
ATOM 1413 C C . ALA A 1 182 ? 14.846 3.512 11.049 1.00 89.38 182 ALA A C 1
ATOM 1415 O O . ALA A 1 182 ? 14.023 4.362 11.384 1.00 89.38 182 ALA A O 1
ATOM 1416 N N . ALA A 1 183 ? 15.571 3.676 9.932 1.00 91.56 183 ALA A N 1
ATOM 1417 C CA . ALA A 1 183 ? 15.496 4.902 9.125 1.00 91.56 183 ALA A CA 1
ATOM 1418 C C . ALA A 1 183 ? 14.077 5.182 8.601 1.00 91.56 183 ALA A C 1
ATOM 1420 O O . ALA A 1 183 ? 13.615 6.327 8.637 1.00 91.56 183 ALA A O 1
ATOM 1421 N N . ALA A 1 184 ? 13.389 4.133 8.149 1.00 92.06 184 ALA A N 1
ATOM 1422 C CA . ALA A 1 184 ? 12.036 4.221 7.618 1.00 92.06 184 ALA A CA 1
ATOM 1423 C C . ALA A 1 184 ? 11.014 4.540 8.725 1.00 92.06 184 ALA A C 1
ATOM 1425 O O . ALA A 1 184 ? 10.231 5.484 8.598 1.00 92.06 184 ALA A O 1
ATOM 1426 N N . LEU A 1 185 ? 11.091 3.839 9.861 1.00 94.62 185 LEU A N 1
ATOM 1427 C CA . LEU A 1 185 ? 10.215 4.078 11.012 1.00 94.62 185 LEU A CA 1
ATOM 1428 C C . LEU A 1 185 ? 10.416 5.471 11.620 1.00 94.62 185 LEU A C 1
ATOM 1430 O O . LEU A 1 185 ? 9.440 6.155 11.911 1.00 94.62 185 LEU A O 1
ATOM 1434 N N . ASN A 1 186 ? 11.658 5.953 11.717 1.00 94.50 186 ASN A N 1
ATOM 1435 C CA . ASN A 1 186 ? 11.951 7.314 12.177 1.00 94.50 186 ASN A CA 1
ATOM 1436 C C . ASN A 1 186 ? 11.324 8.377 11.260 1.00 94.50 186 ASN A C 1
ATOM 1438 O O . ASN A 1 186 ? 10.925 9.450 11.718 1.00 94.50 186 ASN A O 1
ATOM 1442 N N . LYS A 1 187 ? 11.228 8.100 9.953 1.00 94.19 187 LYS A N 1
ATOM 1443 C CA . LYS A 1 187 ? 10.571 8.999 8.999 1.00 94.19 187 LYS A CA 1
ATOM 1444 C C . LYS A 1 187 ? 9.063 9.050 9.235 1.00 94.19 187 LYS A C 1
ATOM 1446 O O . LYS A 1 187 ? 8.525 10.153 9.301 1.00 94.19 187 LYS A O 1
ATOM 1451 N N . LEU A 1 188 ? 8.420 7.900 9.437 1.00 94.56 188 LEU A N 1
ATOM 1452 C CA . LEU A 1 188 ? 7.010 7.830 9.830 1.00 94.56 188 LEU A CA 1
ATOM 1453 C C . LEU A 1 188 ? 6.756 8.487 11.190 1.00 94.56 188 LEU A C 1
ATOM 1455 O O . LEU A 1 188 ? 5.798 9.239 11.334 1.00 94.56 188 LEU A O 1
ATOM 1459 N N . GLN A 1 189 ? 7.643 8.295 12.167 1.00 94.06 189 GLN A N 1
ATOM 1460 C CA . GLN A 1 189 ? 7.509 8.884 13.499 1.00 94.06 189 GLN A CA 1
ATOM 1461 C C . GLN A 1 189 ? 7.465 10.416 13.454 1.00 94.06 189 GLN A C 1
ATOM 1463 O O . GLN A 1 189 ? 6.700 11.025 14.199 1.00 94.06 189 GLN A O 1
ATOM 1468 N N . ARG A 1 190 ? 8.220 11.053 12.548 1.00 92.38 190 ARG A N 1
ATOM 1469 C CA . ARG A 1 190 ? 8.112 12.505 12.327 1.00 92.38 190 ARG A CA 1
ATOM 1470 C C . ARG A 1 190 ? 6.724 12.915 11.826 1.00 92.38 190 ARG A C 1
ATOM 1472 O O . ARG A 1 190 ? 6.219 13.948 12.247 1.00 92.38 190 ARG A O 1
ATOM 1479 N N . LYS A 1 191 ? 6.074 12.083 11.004 1.00 93.19 191 LYS A N 1
ATOM 1480 C CA . LYS A 1 191 ? 4.717 12.340 10.488 1.00 93.19 191 LYS A CA 1
ATOM 1481 C C . LYS A 1 191 ? 3.625 12.218 11.543 1.00 93.19 191 LYS A C 1
ATOM 1483 O O . LYS A 1 191 ? 2.604 12.882 11.410 1.00 93.19 191 LYS A O 1
ATOM 1488 N N . VAL A 1 192 ? 3.863 11.477 12.626 1.00 91.50 192 VAL A N 1
ATOM 1489 C CA . VAL A 1 192 ? 2.927 11.373 13.762 1.00 91.50 192 VAL A CA 1
ATOM 1490 C C . VAL A 1 192 ? 2.620 12.735 14.393 1.00 91.50 192 VAL A C 1
ATOM 1492 O O . VAL A 1 192 ? 1.514 12.937 14.879 1.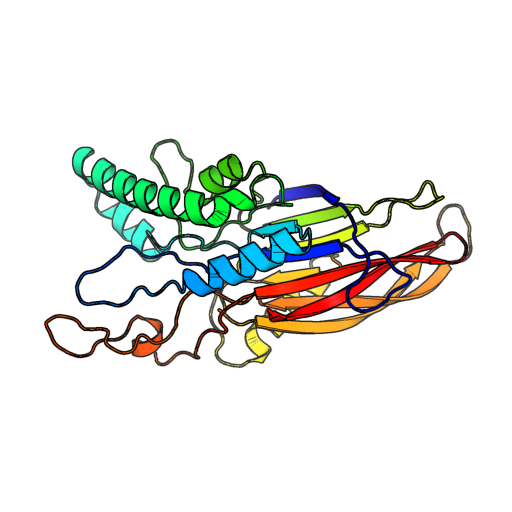00 91.50 192 VAL A O 1
ATOM 1495 N N . GLY A 1 193 ? 3.581 13.666 14.390 1.00 84.75 193 GLY A N 1
ATOM 1496 C CA . GLY A 1 193 ? 3.375 15.029 14.895 1.00 84.75 193 GLY A CA 1
ATOM 1497 C C . GLY A 1 193 ? 2.746 15.994 13.885 1.00 84.75 193 GLY A C 1
ATOM 1498 O O . GLY A 1 193 ? 2.324 17.076 14.273 1.00 84.75 193 GLY A O 1
ATOM 1499 N N . GLU A 1 194 ? 2.696 15.620 12.605 1.00 92.31 194 GLU A N 1
ATOM 1500 C CA . GLU A 1 194 ? 2.199 16.471 11.515 1.00 92.31 194 GLU A CA 1
ATOM 1501 C C . GLU A 1 194 ? 0.761 16.115 11.111 1.00 92.31 194 GLU A C 1
ATOM 1503 O O . GLU A 1 194 ? -0.024 16.991 10.759 1.00 92.31 194 GLU A O 1
ATOM 1508 N N . PHE A 1 195 ? 0.412 14.827 11.166 1.00 93.19 195 PHE A N 1
ATOM 1509 C CA . PHE A 1 195 ? -0.894 14.305 10.773 1.00 93.19 195 PHE A CA 1
ATOM 1510 C C . PHE A 1 195 ? -1.480 13.469 11.897 1.00 93.19 195 PHE A C 1
ATOM 1512 O O . PHE A 1 195 ? -0.782 12.648 12.486 1.00 93.19 195 PHE A O 1
ATOM 1519 N N . GLU A 1 196 ? -2.776 13.621 12.151 1.00 94.44 196 GLU A N 1
ATOM 1520 C CA . GLU A 1 196 ? -3.480 12.865 13.183 1.00 94.44 196 GLU A CA 1
ATOM 1521 C C . GLU A 1 196 ? -4.143 11.621 12.578 1.00 94.44 196 GLU A C 1
ATOM 1523 O O . GLU A 1 196 ? -5.243 11.698 12.018 1.00 94.44 196 GLU A O 1
ATOM 1528 N N . ALA A 1 197 ? -3.482 10.472 12.705 1.00 96.88 197 ALA A N 1
ATOM 1529 C CA . ALA A 1 197 ? -3.955 9.175 12.236 1.00 96.88 197 ALA A CA 1
ATOM 1530 C C . ALA A 1 197 ? -3.679 8.076 13.273 1.00 96.88 197 ALA A C 1
ATOM 1532 O O . ALA A 1 197 ? -2.902 8.257 14.211 1.00 96.88 197 ALA A O 1
ATOM 1533 N N . ASP A 1 198 ? -4.327 6.930 13.092 1.00 97.44 198 ASP A N 1
ATOM 1534 C CA . ASP A 1 198 ? -4.148 5.754 13.943 1.00 97.44 198 ASP A CA 1
ATOM 1535 C C . ASP A 1 198 ? -3.105 4.790 13.375 1.00 97.44 198 ASP A C 1
ATOM 1537 O O . ASP A 1 198 ? -2.358 4.143 14.106 1.00 97.44 198 ASP A O 1
ATOM 1541 N N . VAL A 1 199 ? -3.043 4.713 12.049 1.00 98.56 199 VAL A N 1
ATOM 1542 C CA . VAL A 1 199 ? -2.135 3.850 11.299 1.00 98.56 199 VAL A CA 1
ATOM 1543 C C . VAL A 1 199 ? -1.393 4.719 10.293 1.00 98.56 199 VAL A C 1
ATOM 1545 O O . VAL A 1 199 ? -2.020 5.462 9.544 1.00 98.56 199 VAL A O 1
ATOM 1548 N N . TYR A 1 200 ? -0.069 4.629 10.259 1.00 98.56 200 TYR A N 1
ATOM 1549 C CA . TYR A 1 200 ? 0.789 5.337 9.314 1.00 98.56 200 TYR A CA 1
ATOM 1550 C C . TYR A 1 200 ? 1.551 4.311 8.492 1.00 98.56 200 TYR A C 1
ATOM 1552 O O . TYR A 1 200 ? 2.308 3.516 9.047 1.00 98.56 200 TYR A O 1
ATOM 1560 N N . LEU A 1 201 ? 1.351 4.336 7.181 1.00 98.56 201 LEU A N 1
ATOM 1561 C CA . LEU A 1 201 ? 1.890 3.363 6.242 1.00 98.56 201 LEU A CA 1
ATOM 1562 C C . LEU A 1 201 ? 2.833 4.045 5.252 1.00 98.56 201 LEU A C 1
ATOM 1564 O O . LEU A 1 201 ? 2.529 5.133 4.753 1.00 98.56 201 LEU A O 1
ATOM 1568 N N . MET A 1 202 ? 3.958 3.387 4.968 1.00 97.69 202 MET A N 1
ATOM 1569 C CA . MET A 1 202 ? 4.938 3.817 3.972 1.00 97.69 202 MET A CA 1
ATOM 1570 C C . MET A 1 202 ? 5.471 2.645 3.143 1.00 97.69 202 MET A C 1
ATOM 1572 O O . MET A 1 202 ? 5.839 1.620 3.708 1.00 97.69 202 MET A O 1
ATOM 1576 N N . GLY A 1 203 ? 5.533 2.806 1.823 1.00 96.44 203 GLY A N 1
ATOM 1577 C CA . GLY A 1 203 ? 6.218 1.878 0.915 1.00 96.44 203 GLY A CA 1
ATOM 1578 C C . GLY A 1 203 ? 7.703 2.228 0.771 1.00 96.44 203 GLY A C 1
ATOM 1579 O O . GLY A 1 203 ? 8.363 2.571 1.763 1.00 96.44 203 GLY A O 1
ATOM 1580 N N . HIS A 1 204 ? 8.216 2.185 -0.463 1.00 95.81 204 HIS A N 1
ATOM 1581 C CA . HIS A 1 204 ? 9.499 2.717 -0.951 1.00 95.81 204 HIS A CA 1
ATOM 1582 C C . HIS A 1 204 ? 10.773 2.044 -0.411 1.00 95.81 204 HIS A C 1
ATOM 1584 O O . HIS A 1 204 ? 11.769 1.898 -1.111 1.00 95.81 204 HIS A O 1
ATOM 1590 N N . TYR A 1 205 ? 10.786 1.639 0.857 1.00 93.88 205 TYR A N 1
ATOM 1591 C CA . TYR A 1 205 ? 11.953 1.053 1.519 1.00 93.88 205 TYR A CA 1
ATOM 1592 C C . TYR A 1 205 ? 12.080 -0.456 1.307 1.00 93.88 205 TYR A C 1
ATOM 1594 O O . TYR A 1 205 ? 13.099 -1.030 1.690 1.00 93.88 205 TYR A O 1
ATOM 1602 N N . HIS A 1 206 ? 11.048 -1.091 0.744 1.00 93.88 206 HIS A N 1
ATOM 1603 C CA . HIS A 1 206 ? 10.978 -2.529 0.475 1.00 93.88 206 HIS A CA 1
ATOM 1604 C C . HIS A 1 206 ? 11.245 -3.389 1.722 1.00 93.88 206 HIS A C 1
ATOM 1606 O O . HIS A 1 206 ? 11.921 -4.418 1.674 1.00 93.88 206 HIS A O 1
ATOM 1612 N N . ARG A 1 207 ? 10.723 -2.945 2.869 1.00 91.44 207 ARG A N 1
ATOM 1613 C CA . ARG A 1 207 ? 10.835 -3.613 4.173 1.00 91.44 207 ARG A CA 1
ATOM 1614 C C . ARG A 1 207 ? 9.454 -3.796 4.768 1.00 91.44 207 ARG A C 1
ATOM 1616 O O . ARG A 1 207 ? 8.628 -2.903 4.638 1.00 91.44 207 ARG A O 1
ATOM 1623 N N . ALA A 1 208 ? 9.229 -4.925 5.426 1.00 93.25 208 ALA A N 1
ATOM 1624 C CA . ALA A 1 208 ? 7.984 -5.251 6.106 1.00 93.25 208 ALA A CA 1
ATOM 1625 C C . ALA A 1 208 ? 8.233 -5.156 7.612 1.00 93.25 208 ALA A C 1
ATOM 1627 O O . ALA A 1 208 ? 8.615 -6.129 8.259 1.00 93.25 208 ALA A O 1
ATOM 1628 N N . GLU A 1 209 ? 8.099 -3.951 8.154 1.00 94.50 209 GLU A N 1
ATOM 1629 C CA . GLU A 1 209 ? 8.414 -3.651 9.550 1.00 94.50 209 GLU A CA 1
ATOM 1630 C C . GLU A 1 209 ? 7.314 -2.785 10.137 1.00 94.50 209 GLU A C 1
ATOM 1632 O O . GLU A 1 209 ? 6.877 -1.828 9.503 1.00 94.50 209 GLU A O 1
ATOM 1637 N N . ALA A 1 210 ? 6.889 -3.075 11.360 1.00 97.00 210 ALA A N 1
ATOM 1638 C CA . ALA A 1 210 ? 5.946 -2.219 12.054 1.00 97.00 210 ALA A CA 1
ATOM 1639 C C . ALA A 1 210 ? 6.219 -2.165 13.552 1.00 97.00 210 ALA A C 1
ATOM 1641 O O . ALA A 1 210 ? 6.796 -3.082 14.138 1.00 97.00 210 ALA A O 1
ATOM 1642 N N . VAL A 1 211 ? 5.799 -1.064 14.168 1.00 97.38 211 VAL A N 1
ATOM 1643 C CA . VAL A 1 211 ? 5.869 -0.845 15.615 1.00 97.38 211 VAL A CA 1
ATOM 1644 C C . VAL A 1 211 ? 4.589 -0.189 16.111 1.00 97.38 211 VAL A C 1
ATOM 1646 O O . VAL A 1 211 ? 3.968 0.606 15.400 1.00 97.38 211 VAL A O 1
ATOM 1649 N N . LYS A 1 212 ? 4.217 -0.497 17.356 1.00 97.00 212 LYS A N 1
ATOM 1650 C CA . LYS A 1 212 ? 3.202 0.261 18.089 1.00 97.00 212 LYS A CA 1
ATOM 1651 C C . LYS A 1 212 ? 3.870 1.394 18.848 1.00 97.00 212 LYS A C 1
ATOM 1653 O O . LYS A 1 212 ? 4.878 1.191 19.523 1.00 97.00 212 LYS A O 1
ATOM 1658 N N . VAL A 1 213 ? 3.298 2.581 18.733 1.00 95.56 213 VAL A N 1
ATOM 1659 C CA . VAL A 1 213 ? 3.700 3.759 19.490 1.00 95.56 213 VAL A CA 1
ATOM 1660 C C . VAL A 1 213 ? 2.572 4.077 20.468 1.00 95.56 213 VAL A C 1
ATOM 1662 O O . VAL A 1 213 ? 1.529 4.571 20.026 1.00 95.56 213 VAL A O 1
ATOM 1665 N N . PRO A 1 214 ? 2.759 3.806 21.771 1.00 93.25 214 PRO A N 1
ATOM 1666 C CA . PRO A 1 214 ? 1.736 4.071 22.769 1.00 93.25 214 PRO A CA 1
ATOM 1667 C C . PRO A 1 214 ? 1.507 5.579 22.903 1.00 93.25 214 PRO A C 1
ATOM 1669 O O . PRO A 1 214 ? 2.454 6.375 22.933 1.00 93.25 214 PRO A O 1
ATOM 1672 N N . ARG A 1 215 ? 0.241 5.988 22.990 1.00 90.69 215 ARG A N 1
ATOM 1673 C CA . ARG A 1 215 ? -0.166 7.375 23.227 1.00 90.69 215 ARG A CA 1
ATOM 1674 C C . ARG A 1 215 ? -1.252 7.438 24.290 1.00 90.69 215 ARG A C 1
ATOM 1676 O O . ARG A 1 215 ? -2.104 6.557 24.392 1.00 90.69 215 ARG A O 1
ATOM 1683 N N . LEU A 1 216 ? -1.203 8.509 25.075 1.00 90.00 216 LEU A N 1
ATOM 1684 C CA . LEU A 1 216 ? -2.336 8.928 25.886 1.00 90.00 216 LEU A CA 1
ATOM 1685 C C . LEU A 1 216 ? -3.244 9.787 25.015 1.00 90.00 216 LEU A C 1
ATOM 1687 O O . LEU A 1 216 ? -2.765 10.662 24.293 1.00 90.00 216 LEU A O 1
ATOM 1691 N N . ASP A 1 217 ? -4.533 9.514 25.103 1.00 88.12 217 ASP A N 1
ATOM 1692 C CA . ASP A 1 217 ? -5.600 10.243 24.433 1.00 88.12 217 ASP A CA 1
ATOM 1693 C C . ASP A 1 217 ? -6.731 10.483 25.445 1.00 88.12 217 ASP A C 1
ATOM 1695 O O . ASP A 1 217 ? -6.706 9.946 26.560 1.00 88.12 217 ASP A O 1
ATOM 1699 N N . THR A 1 218 ? -7.722 11.290 25.085 1.00 85.62 218 THR A N 1
ATOM 1700 C CA . THR A 1 218 ? -8.925 11.484 25.896 1.00 85.62 218 THR A CA 1
ATOM 1701 C C . THR A 1 218 ? -10.178 11.155 25.096 1.00 85.62 218 THR A C 1
ATOM 1703 O O . THR A 1 218 ? -10.302 11.472 23.917 1.00 85.62 218 THR A O 1
ATOM 1706 N N . ILE A 1 219 ? -11.135 10.501 25.752 1.00 81.62 219 ILE A N 1
ATOM 1707 C CA . ILE A 1 219 ? -12.481 10.259 25.218 1.00 81.62 219 ILE A CA 1
ATOM 1708 C C . ILE A 1 219 ? -13.521 10.848 26.169 1.00 81.62 219 ILE A C 1
ATOM 1710 O O . ILE A 1 219 ? -13.270 10.988 27.362 1.00 81.62 219 ILE A O 1
ATOM 1714 N N . GLY A 1 220 ? -14.706 11.188 25.663 1.00 73.50 220 GLY A N 1
ATOM 1715 C CA . GLY A 1 220 ? -15.695 11.933 26.453 1.00 73.50 220 GLY A CA 1
ATOM 1716 C C . GLY A 1 220 ? -15.454 13.438 26.365 1.00 73.50 220 GLY A C 1
ATOM 1717 O O . GLY A 1 220 ? -14.897 13.907 25.377 1.00 73.50 220 GLY A O 1
ATOM 1718 N N . GLY A 1 221 ? -15.940 14.226 27.326 1.00 74.81 221 GLY A N 1
ATOM 1719 C CA . GLY A 1 221 ? -15.884 15.696 27.239 1.00 74.81 221 GLY A CA 1
ATOM 1720 C C . GLY A 1 221 ? -16.965 16.313 26.345 1.00 74.81 221 GLY A C 1
ATOM 1721 O O . GLY A 1 221 ? -17.439 17.424 26.588 1.00 74.81 221 GLY A O 1
ATOM 1722 N N . GLU A 1 222 ? -17.402 15.592 25.312 1.00 76.31 222 GLU A N 1
ATOM 1723 C CA . GLU A 1 222 ? -18.479 16.044 24.438 1.00 76.31 222 GLU A CA 1
ATOM 1724 C C . GLU A 1 222 ? -19.789 16.215 25.213 1.00 76.31 222 GLU A C 1
ATOM 1726 O O . GLU A 1 222 ? -20.184 15.362 26.008 1.00 76.31 222 GLU A O 1
ATOM 1731 N N . ARG A 1 223 ? -20.496 17.320 24.943 1.00 76.06 223 ARG A N 1
ATOM 1732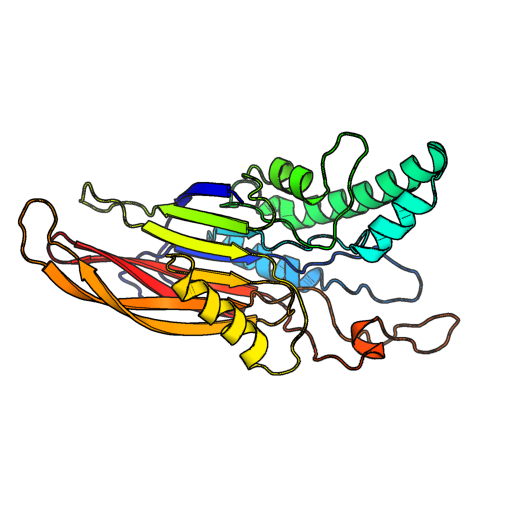 C CA . ARG A 1 223 ? -21.787 17.653 25.572 1.00 76.06 223 ARG A CA 1
ATOM 1733 C C . ARG A 1 223 ? -21.738 17.701 27.111 1.00 76.06 223 ARG A C 1
ATOM 1735 O O . ARG A 1 223 ? -22.768 17.511 27.749 1.00 76.06 223 ARG A O 1
ATOM 1742 N N . GLY A 1 224 ? -20.569 17.983 27.690 1.00 74.00 224 GLY A N 1
ATOM 1743 C CA . GLY A 1 224 ? -20.402 18.184 29.133 1.00 74.00 224 GLY A CA 1
ATOM 1744 C C . GLY A 1 224 ? -20.241 16.904 29.956 1.00 74.00 224 GLY A C 1
ATOM 1745 O O . GLY A 1 224 ? -20.344 16.975 31.175 1.00 74.00 224 GLY A O 1
ATOM 1746 N N . ALA A 1 225 ? -20.006 15.750 29.321 1.00 78.44 225 ALA A N 1
ATOM 1747 C CA . ALA A 1 225 ? -19.586 14.540 30.032 1.00 78.44 225 ALA A CA 1
ATOM 1748 C C . ALA A 1 225 ? -18.134 14.665 30.521 1.00 78.44 225 ALA A C 1
ATOM 1750 O O . ALA A 1 225 ? -17.333 15.345 29.882 1.00 78.44 225 ALA A O 1
ATOM 1751 N N . ASP A 1 226 ? -17.764 13.965 31.592 1.00 84.94 226 ASP A N 1
ATOM 1752 C CA . ASP A 1 226 ? -16.380 13.978 32.075 1.00 84.94 226 ASP A CA 1
ATOM 1753 C C . ASP A 1 226 ? -15.421 13.339 31.046 1.00 84.94 226 ASP A C 1
ATOM 1755 O O . ASP A 1 226 ? -15.758 12.329 30.411 1.00 84.94 226 ASP A O 1
ATOM 1759 N N . PRO A 1 227 ? -14.232 13.928 30.817 1.00 87.62 227 PRO A N 1
ATOM 1760 C CA . PRO A 1 227 ? -13.218 13.319 29.972 1.00 87.62 227 PRO A CA 1
ATOM 1761 C C . PRO A 1 227 ? -12.529 12.161 30.705 1.00 87.62 227 PRO A C 1
ATOM 1763 O O . PRO A 1 227 ? -12.144 12.273 31.868 1.00 87.62 227 PRO A O 1
ATOM 1766 N N . HIS A 1 228 ? -12.296 11.067 29.988 1.00 84.56 228 HIS A N 1
ATOM 1767 C CA . HIS A 1 228 ? -11.545 9.909 30.458 1.00 84.56 228 HIS A CA 1
ATOM 1768 C C . HIS A 1 228 ? -10.244 9.779 29.673 1.00 84.56 228 HIS A C 1
ATOM 1770 O O . HIS A 1 228 ? -10.248 9.785 28.440 1.00 84.56 228 HIS A O 1
ATOM 1776 N N . VAL A 1 229 ? -9.128 9.644 30.389 1.00 88.25 229 VAL A N 1
ATOM 1777 C CA . VAL A 1 229 ? -7.828 9.348 29.781 1.00 88.25 229 VAL A CA 1
ATOM 1778 C C . VAL A 1 229 ? -7.813 7.892 29.338 1.00 88.25 229 VAL A C 1
ATOM 1780 O O . VAL A 1 229 ? -8.147 6.998 30.116 1.00 88.25 229 VAL A O 1
ATOM 1783 N N . VAL A 1 230 ? -7.390 7.654 28.102 1.00 87.62 230 VAL A N 1
ATOM 1784 C CA . VAL A 1 230 ? -7.253 6.315 27.538 1.00 87.62 230 VAL A CA 1
ATOM 1785 C C . VAL A 1 230 ? -5.888 6.107 26.913 1.00 87.62 230 VAL A C 1
ATOM 1787 O O . VAL A 1 230 ? -5.213 7.041 26.480 1.00 87.62 230 VAL A O 1
ATOM 1790 N N . HIS A 1 231 ? -5.489 4.842 26.867 1.00 88.81 231 HIS A N 1
ATOM 1791 C CA . HIS A 1 231 ? -4.343 4.396 26.098 1.00 88.81 231 HIS A CA 1
ATOM 1792 C C . HIS A 1 231 ? -4.781 4.055 24.673 1.00 88.81 231 HIS A C 1
ATOM 1794 O O . HIS A 1 231 ? -5.742 3.306 24.483 1.00 88.81 231 HIS A O 1
ATOM 1800 N N . ARG A 1 232 ? -4.061 4.581 23.683 1.00 88.62 232 ARG A N 1
ATOM 1801 C CA . ARG A 1 232 ? -4.298 4.325 22.265 1.00 88.62 232 ARG A CA 1
ATOM 1802 C C . ARG A 1 232 ? -2.972 4.066 21.566 1.00 88.62 232 ARG A C 1
ATOM 1804 O O . ARG A 1 232 ? -2.088 4.920 21.568 1.00 88.62 232 ARG A O 1
ATOM 1811 N N . ASP A 1 233 ? -2.844 2.897 20.955 1.00 93.56 233 ASP A N 1
ATOM 1812 C CA . ASP A 1 233 ? -1.683 2.584 20.130 1.00 93.56 233 ASP A CA 1
ATOM 1813 C C . ASP A 1 233 ? -1.839 3.203 18.744 1.00 93.56 233 ASP A C 1
ATOM 1815 O O . ASP A 1 233 ? -2.886 3.072 18.108 1.00 93.56 233 ASP A O 1
ATOM 1819 N N . ARG A 1 234 ? -0.768 3.832 18.253 1.00 96.00 234 ARG A N 1
ATOM 1820 C CA . ARG A 1 234 ? -0.614 4.147 16.830 1.00 96.00 234 ARG A CA 1
ATOM 1821 C C . ARG A 1 234 ? 0.295 3.115 16.183 1.00 96.00 234 ARG A C 1
ATOM 1823 O O . ARG A 1 234 ? 1.303 2.738 16.776 1.00 96.00 234 ARG A O 1
ATOM 1830 N N . ILE A 1 235 ? -0.015 2.689 14.965 1.00 98.25 235 ILE A N 1
ATOM 1831 C CA . ILE A 1 235 ? 0.857 1.789 14.200 1.00 98.25 235 ILE A CA 1
ATOM 1832 C C . ILE A 1 235 ? 1.679 2.605 13.212 1.00 98.25 235 ILE A C 1
ATOM 1834 O O . ILE A 1 235 ? 1.119 3.374 12.435 1.00 98.25 235 ILE A O 1
ATOM 1838 N N . LEU A 1 236 ? 2.996 2.405 13.209 1.00 98.12 236 LEU A N 1
ATOM 1839 C CA . LEU A 1 236 ? 3.879 2.852 12.131 1.00 98.12 236 LEU A CA 1
ATOM 1840 C C . LEU A 1 236 ? 4.329 1.617 11.361 1.00 98.12 236 LEU A C 1
ATOM 1842 O O . LEU A 1 236 ? 4.945 0.744 11.966 1.00 98.12 236 LEU A O 1
ATOM 1846 N N . GLY A 1 237 ? 4.015 1.535 10.071 1.00 97.50 237 GLY A N 1
ATOM 1847 C CA . GLY A 1 237 ? 4.285 0.368 9.237 1.00 97.50 237 GLY A CA 1
ATOM 1848 C C . GLY A 1 237 ? 4.974 0.721 7.924 1.00 97.50 237 GLY A C 1
ATOM 1849 O O . GLY A 1 237 ? 4.525 1.594 7.185 1.00 97.50 237 GLY A O 1
ATOM 1850 N N . VAL A 1 238 ? 6.047 0.002 7.619 1.00 96.88 238 VAL A N 1
ATOM 1851 C CA . VAL A 1 238 ? 6.668 -0.063 6.297 1.00 96.88 238 VAL A CA 1
ATOM 1852 C C . VAL A 1 238 ? 6.154 -1.326 5.615 1.00 96.88 238 VAL A C 1
ATOM 1854 O O . VAL A 1 238 ? 6.186 -2.401 6.213 1.00 96.88 238 VAL A O 1
ATOM 1857 N N . THR A 1 239 ? 5.599 -1.196 4.414 1.00 95.94 239 THR A N 1
ATOM 1858 C CA . THR A 1 239 ? 4.564 -2.120 3.920 1.00 95.94 239 THR A CA 1
ATOM 1859 C C . THR A 1 239 ? 5.064 -3.359 3.184 1.00 95.94 239 THR A C 1
ATOM 1861 O O . THR A 1 239 ? 4.248 -4.111 2.668 1.00 95.94 239 THR A O 1
ATOM 1864 N N . GLY A 1 240 ? 6.370 -3.610 3.150 1.00 95.00 240 GLY A N 1
ATOM 1865 C CA . GLY A 1 240 ? 6.967 -4.703 2.380 1.00 95.00 240 GLY A CA 1
ATOM 1866 C C . GLY A 1 240 ? 7.210 -4.335 0.919 1.00 95.00 240 GLY A C 1
ATOM 1867 O O . GLY A 1 240 ? 7.309 -3.161 0.575 1.00 95.00 240 GLY A O 1
ATOM 1868 N N . SER A 1 241 ? 7.395 -5.350 0.080 1.00 96.44 241 SER A N 1
ATOM 1869 C CA . SER A 1 241 ? 7.557 -5.231 -1.372 1.00 96.44 241 SER A CA 1
ATOM 1870 C C . SER A 1 241 ? 7.353 -6.598 -2.019 1.00 96.44 241 SER A C 1
ATOM 1872 O O . SER A 1 241 ? 7.442 -7.638 -1.361 1.00 96.44 241 SER A O 1
ATOM 1874 N N . PHE A 1 242 ? 7.119 -6.620 -3.327 1.00 97.31 242 PHE A N 1
ATOM 1875 C CA . PHE A 1 242 ? 7.189 -7.842 -4.122 1.00 97.31 242 PHE A CA 1
ATOM 1876 C C . PHE A 1 242 ? 8.361 -7.831 -5.105 1.00 97.31 242 PHE A C 1
ATOM 1878 O O . PHE A 1 242 ? 8.558 -8.828 -5.793 1.00 97.31 242 PHE A O 1
ATOM 1885 N N . MET A 1 243 ? 9.195 -6.790 -5.125 1.00 94.69 243 MET A N 1
ATOM 1886 C CA . MET A 1 243 ? 10.426 -6.757 -5.908 1.00 94.69 243 MET A CA 1
ATOM 1887 C C . MET A 1 243 ? 11.547 -7.531 -5.205 1.00 94.69 243 MET A C 1
ATOM 1889 O O . MET A 1 243 ? 11.937 -7.252 -4.070 1.00 94.69 243 MET A O 1
ATOM 1893 N N . ARG A 1 244 ? 12.142 -8.494 -5.907 1.00 93.94 244 ARG A N 1
ATOM 1894 C CA . ARG A 1 244 ? 13.349 -9.193 -5.463 1.00 93.94 244 ARG A CA 1
ATOM 1895 C C . ARG A 1 244 ? 14.561 -8.280 -5.616 1.00 93.94 244 ARG A C 1
ATOM 1897 O O . ARG A 1 244 ? 14.904 -7.859 -6.714 1.00 93.94 244 ARG A O 1
ATOM 1904 N N . ALA A 1 245 ? 15.253 -8.054 -4.506 1.00 91.25 245 ALA A N 1
ATOM 1905 C CA . ALA A 1 245 ? 16.497 -7.288 -4.458 1.00 91.25 245 ALA A CA 1
ATOM 1906 C C . ALA A 1 245 ? 17.668 -7.958 -5.208 1.00 91.25 245 ALA A C 1
ATOM 1908 O O . ALA A 1 245 ? 18.455 -7.281 -5.864 1.00 91.25 245 ALA A O 1
ATOM 1909 N N . TYR A 1 246 ? 17.771 -9.286 -5.109 1.00 92.50 246 TYR A N 1
ATOM 1910 C CA . TYR A 1 246 ? 18.862 -10.086 -5.668 1.00 92.50 246 TYR A CA 1
ATOM 1911 C C . TYR A 1 246 ? 18.292 -11.189 -6.557 1.00 92.50 246 TYR A C 1
ATOM 1913 O O . TYR A 1 246 ? 17.355 -11.891 -6.162 1.00 92.50 246 TYR A O 1
ATOM 1921 N N . LEU A 1 247 ? 18.857 -11.351 -7.756 1.00 91.69 247 LEU A N 1
ATOM 1922 C CA . LEU A 1 247 ? 18.321 -12.236 -8.792 1.00 91.69 247 LEU A CA 1
ATOM 1923 C C . LEU A 1 247 ? 19.357 -13.273 -9.213 1.00 91.69 247 LEU A C 1
ATOM 1925 O O . LEU A 1 247 ? 20.120 -13.085 -10.163 1.00 91.69 247 LEU A O 1
ATOM 1929 N N . GLN A 1 248 ? 19.351 -14.415 -8.525 1.00 92.00 248 GLN A N 1
ATOM 1930 C CA . GLN A 1 248 ? 20.225 -15.527 -8.880 1.00 92.00 248 GLN A CA 1
ATOM 1931 C C . GLN A 1 248 ? 19.984 -15.968 -10.331 1.00 92.00 248 GLN A C 1
ATOM 1933 O O . GLN A 1 248 ? 18.856 -16.239 -10.739 1.00 92.00 248 GLN A O 1
ATOM 1938 N N . GLY A 1 249 ? 21.068 -16.063 -11.103 1.00 89.56 249 GLY A N 1
ATOM 1939 C CA . GLY A 1 249 ? 21.022 -16.463 -12.510 1.00 89.56 249 GLY A CA 1
ATOM 1940 C C . GLY A 1 249 ? 20.768 -15.318 -13.491 1.00 89.56 249 GLY A C 1
ATOM 1941 O O . GLY A 1 249 ? 20.772 -15.568 -14.694 1.00 89.56 249 GLY A O 1
ATOM 1942 N N . SER A 1 250 ? 20.602 -14.079 -13.017 1.00 89.81 250 SER A N 1
ATOM 1943 C CA . SER A 1 250 ? 20.517 -12.908 -13.891 1.00 89.81 250 SER A CA 1
ATOM 1944 C C . SER A 1 250 ? 21.814 -12.707 -14.680 1.00 89.81 250 SER A C 1
ATOM 1946 O O . SER A 1 250 ? 22.920 -12.728 -14.125 1.00 89.81 250 SER A O 1
ATOM 1948 N N . ARG A 1 251 ? 21.680 -12.530 -16.000 1.00 89.12 251 ARG A N 1
ATOM 1949 C CA . ARG A 1 251 ? 22.805 -12.299 -16.908 1.00 89.12 251 ARG A CA 1
ATOM 1950 C C . ARG A 1 251 ? 22.577 -11.093 -17.819 1.00 89.12 251 ARG A C 1
ATOM 1952 O O . ARG A 1 251 ? 21.456 -10.770 -18.211 1.00 89.12 251 ARG A O 1
ATOM 1959 N N . GLN A 1 252 ? 23.670 -10.439 -18.202 1.00 86.19 252 GLN A N 1
ATOM 1960 C CA . GLN A 1 252 ? 23.713 -9.415 -19.246 1.00 86.19 252 GLN A CA 1
ATOM 1961 C C . GLN A 1 252 ? 24.891 -9.705 -20.168 1.00 86.19 252 GLN A C 1
ATOM 1963 O O . GLN A 1 252 ? 26.019 -9.836 -19.703 1.00 86.19 252 GLN A O 1
ATOM 1968 N N . GLY A 1 253 ? 24.634 -9.865 -21.469 1.00 86.44 253 GLY A N 1
ATOM 1969 C CA . GLY A 1 253 ? 25.692 -10.229 -22.420 1.00 86.44 253 GLY A CA 1
ATOM 1970 C C . GLY A 1 253 ? 26.412 -11.536 -22.055 1.00 86.44 253 GLY A C 1
AT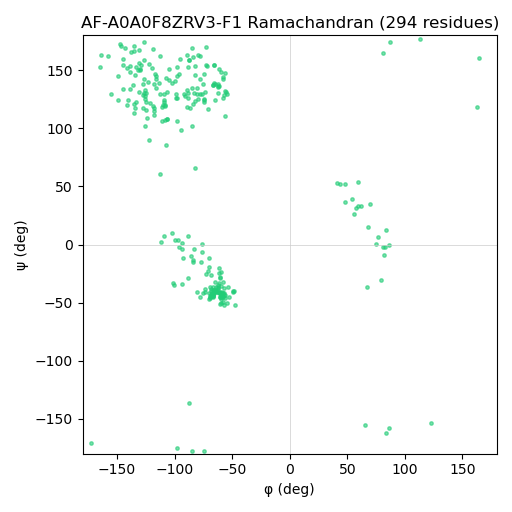OM 1971 O O . GLY A 1 253 ? 27.608 -11.666 -22.281 1.00 86.44 253 GLY A O 1
ATOM 1972 N N . GLY A 1 254 ? 25.709 -12.483 -21.422 1.00 87.31 254 GLY A N 1
ATOM 1973 C CA . GLY A 1 254 ? 26.267 -13.767 -20.983 1.00 87.31 254 GLY A CA 1
ATOM 1974 C C . GLY A 1 254 ? 27.027 -13.744 -19.650 1.00 87.31 254 GLY A C 1
ATOM 1975 O O . GLY A 1 254 ? 27.309 -14.820 -19.121 1.00 87.31 254 GLY A O 1
ATOM 1976 N N . ILE A 1 255 ? 27.293 -12.571 -19.070 1.00 90.19 255 ILE A N 1
ATOM 1977 C CA . ILE A 1 255 ? 28.004 -12.403 -17.792 1.00 90.19 255 ILE A CA 1
ATOM 1978 C C . ILE A 1 255 ? 26.987 -12.250 -16.655 1.00 90.19 255 ILE A C 1
ATOM 1980 O O . ILE A 1 255 ? 25.904 -11.704 -16.869 1.00 90.19 255 ILE A O 1
ATOM 1984 N N . ALA A 1 256 ? 27.315 -12.750 -15.459 1.00 90.56 256 ALA A N 1
ATOM 1985 C CA . ALA A 1 256 ? 26.500 -12.540 -14.262 1.00 90.56 256 ALA A CA 1
ATOM 1986 C C . ALA A 1 256 ? 26.340 -11.037 -13.991 1.00 90.56 256 ALA A C 1
ATOM 1988 O O . ALA A 1 256 ? 27.331 -10.310 -13.933 1.00 90.56 256 ALA A O 1
ATOM 1989 N N . ALA A 1 257 ? 25.097 -10.577 -13.865 1.00 88.69 257 ALA A N 1
ATOM 1990 C CA . ALA A 1 257 ? 24.788 -9.165 -13.688 1.00 88.69 257 ALA A CA 1
ATOM 1991 C C . ALA A 1 257 ? 23.516 -9.001 -12.855 1.00 88.69 257 ALA A C 1
ATOM 1993 O O . ALA A 1 257 ? 22.465 -9.533 -13.218 1.00 88.69 257 ALA A O 1
ATOM 1994 N N . GLY A 1 258 ? 23.619 -8.249 -11.763 1.00 86.50 258 GLY A N 1
ATOM 1995 C CA . GLY A 1 258 ? 22.497 -7.911 -10.896 1.00 86.50 258 GLY A CA 1
ATOM 1996 C C . GLY A 1 258 ? 21.702 -6.695 -11.372 1.00 86.50 258 GLY A C 1
ATOM 1997 O O . GLY A 1 258 ? 22.124 -5.951 -12.260 1.00 86.50 258 GLY A O 1
ATOM 1998 N N . GLY A 1 259 ? 20.543 -6.485 -10.747 1.00 86.38 259 GLY A N 1
ATOM 1999 C CA . GLY A 1 259 ? 19.793 -5.234 -10.863 1.00 86.38 259 GLY A CA 1
ATOM 2000 C C . GLY A 1 259 ? 20.436 -4.096 -10.063 1.00 86.38 259 GLY A C 1
ATOM 2001 O O . GLY A 1 259 ? 21.466 -4.274 -9.414 1.00 86.38 259 GLY A O 1
ATOM 2002 N N . TYR A 1 260 ? 19.794 -2.924 -10.065 1.00 86.62 260 TYR A N 1
ATOM 2003 C CA . TYR A 1 260 ? 20.284 -1.738 -9.350 1.00 86.62 260 TYR A CA 1
ATOM 2004 C C . TYR A 1 260 ? 20.589 -2.012 -7.870 1.00 86.62 260 TYR A C 1
ATOM 2006 O O . TYR A 1 260 ? 21.647 -1.625 -7.383 1.00 86.62 260 TYR A O 1
ATOM 2014 N N . VAL A 1 261 ? 19.692 -2.717 -7.175 1.00 87.62 261 VAL A N 1
ATOM 2015 C CA . VAL A 1 261 ? 19.8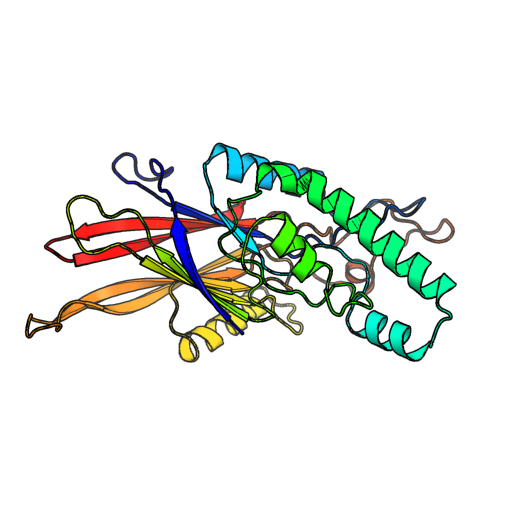36 -3.045 -5.748 1.00 87.62 261 VAL A CA 1
ATOM 2016 C C . VAL A 1 261 ? 21.108 -3.851 -5.470 1.00 87.62 261 VAL A C 1
ATOM 2018 O O . VAL A 1 261 ? 21.853 -3.519 -4.550 1.00 87.62 261 VAL A O 1
ATOM 2021 N N . GLU A 1 262 ? 21.388 -4.859 -6.296 1.00 90.44 262 GLU A N 1
ATOM 2022 C CA . GLU A 1 262 ? 22.584 -5.695 -6.183 1.00 90.44 262 GLU A CA 1
ATOM 2023 C C . GLU A 1 262 ? 23.857 -4.909 -6.526 1.00 90.44 262 GLU A C 1
ATOM 2025 O O . GLU A 1 262 ? 24.828 -4.963 -5.772 1.00 90.44 262 GLU A O 1
ATOM 2030 N N . VAL A 1 263 ? 23.836 -4.113 -7.603 1.00 89.38 263 VAL A N 1
ATOM 2031 C CA . VAL A 1 263 ? 24.973 -3.267 -8.016 1.00 89.38 263 VAL A CA 1
ATOM 2032 C C . VAL A 1 263 ? 25.310 -2.213 -6.958 1.00 89.38 263 VAL A C 1
ATOM 2034 O O . VAL A 1 263 ? 26.481 -1.939 -6.707 1.00 89.38 263 VAL A O 1
ATOM 2037 N N . ALA A 1 264 ? 24.296 -1.627 -6.322 1.00 88.38 264 ALA A N 1
ATOM 2038 C CA . ALA A 1 264 ? 24.461 -0.622 -5.278 1.00 88.38 264 ALA A CA 1
ATOM 2039 C C . ALA A 1 264 ? 24.719 -1.223 -3.882 1.00 88.38 264 ALA A C 1
ATOM 2041 O O . ALA A 1 264 ? 24.942 -0.469 -2.934 1.00 88.38 264 ALA A O 1
ATOM 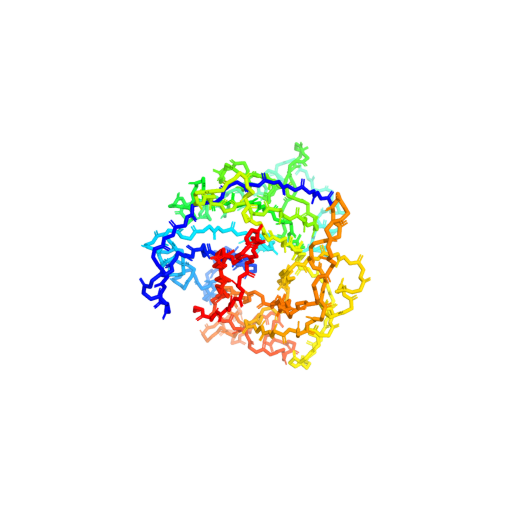2042 N N . GLY A 1 265 ? 24.689 -2.554 -3.734 1.00 88.31 265 GLY A N 1
ATOM 2043 C CA . GLY A 1 265 ? 24.910 -3.233 -2.456 1.00 88.31 265 GLY A CA 1
ATOM 2044 C C . GLY A 1 265 ? 23.871 -2.885 -1.384 1.00 88.31 265 GLY A C 1
ATOM 2045 O O . GLY A 1 265 ? 24.217 -2.786 -0.205 1.00 88.31 265 GLY A O 1
ATOM 2046 N N . LEU A 1 266 ? 22.617 -2.641 -1.779 1.00 88.12 266 LEU A N 1
ATOM 2047 C CA . LEU A 1 266 ? 21.548 -2.278 -0.843 1.00 88.12 266 LEU A CA 1
ATOM 2048 C C . LEU A 1 266 ? 20.993 -3.514 -0.123 1.00 88.12 266 LEU A C 1
ATOM 2050 O O . LEU A 1 266 ? 21.199 -4.649 -0.536 1.00 88.12 266 LEU A O 1
ATOM 2054 N N . SER A 1 267 ? 20.272 -3.300 0.979 1.00 86.75 267 SER A N 1
ATOM 2055 C CA . SER A 1 267 ? 19.692 -4.399 1.756 1.00 86.75 267 SER A CA 1
ATOM 2056 C C . SER A 1 267 ? 18.714 -5.251 0.927 1.00 86.75 267 SER A C 1
ATOM 2058 O O . SER A 1 267 ? 18.000 -4.706 0.083 1.00 86.75 267 SER A O 1
ATOM 2060 N N . PRO A 1 268 ? 18.608 -6.564 1.208 1.00 89.06 268 PRO A N 1
ATOM 2061 C CA . PRO A 1 268 ? 17.554 -7.397 0.642 1.00 89.06 268 PRO A CA 1
ATOM 2062 C C . PRO A 1 268 ? 16.155 -6.846 0.945 1.00 89.06 268 PRO A C 1
ATOM 2064 O O . PRO A 1 268 ? 15.922 -6.279 2.014 1.00 89.06 268 PRO A O 1
ATOM 2067 N N . ALA A 1 269 ? 15.224 -7.062 0.017 1.00 89.88 269 ALA A N 1
ATOM 2068 C CA . ALA A 1 269 ? 13.821 -6.710 0.191 1.00 89.88 269 ALA A CA 1
ATOM 2069 C C . ALA A 1 269 ? 13.097 -7.731 1.085 1.00 89.88 269 ALA A C 1
ATOM 2071 O O . ALA A 1 269 ? 13.326 -8.940 0.973 1.00 89.88 269 ALA A O 1
ATOM 2072 N N . ALA A 1 270 ? 12.187 -7.255 1.933 1.00 90.88 270 ALA A N 1
ATOM 2073 C CA . ALA A 1 270 ? 11.258 -8.102 2.673 1.00 90.88 270 ALA A CA 1
ATOM 2074 C C . ALA A 1 270 ? 10.037 -8.409 1.795 1.00 90.88 270 ALA A C 1
ATOM 2076 O O . ALA A 1 270 ? 9.163 -7.561 1.612 1.00 90.88 270 ALA A O 1
ATOM 2077 N N . LEU A 1 271 ? 10.002 -9.619 1.232 1.00 95.38 271 LEU A N 1
ATOM 2078 C CA . LEU A 1 271 ? 8.956 -10.031 0.299 1.00 95.38 271 LEU A CA 1
ATOM 2079 C C . LEU A 1 271 ? 7.629 -10.321 1.007 1.00 95.38 271 LEU A C 1
ATOM 2081 O O . LEU A 1 271 ? 7.564 -11.203 1.862 1.00 95.38 271 LEU A O 1
ATOM 2085 N N . GLY A 1 272 ? 6.556 -9.671 0.565 1.00 96.69 272 GLY A N 1
ATOM 2086 C CA . GLY A 1 272 ? 5.224 -9.800 1.154 1.00 96.69 272 GLY A CA 1
ATOM 2087 C C . GLY A 1 272 ? 4.682 -8.452 1.604 1.00 96.69 272 GLY A C 1
ATOM 2088 O O . GLY A 1 272 ? 5.049 -7.416 1.051 1.00 96.69 272 GLY A O 1
ATOM 2089 N N . SER A 1 273 ? 3.797 -8.476 2.597 1.00 97.88 273 SER A N 1
ATOM 2090 C CA . SER A 1 273 ? 3.181 -7.262 3.130 1.00 97.88 273 SER A CA 1
ATOM 2091 C C . SER A 1 273 ? 2.876 -7.373 4.625 1.00 97.88 273 SER A C 1
ATOM 2093 O O . SER A 1 273 ? 3.026 -8.429 5.239 1.00 97.88 273 SER A O 1
ATOM 2095 N N . LEU A 1 274 ? 2.454 -6.265 5.222 1.00 97.62 274 LEU A N 1
ATOM 2096 C CA . LEU A 1 274 ? 1.824 -6.226 6.532 1.00 97.62 274 LEU A CA 1
ATOM 2097 C C . LEU A 1 274 ? 0.321 -6.522 6.428 1.00 97.62 274 LEU A C 1
ATOM 2099 O O . LEU A 1 274 ? -0.309 -6.347 5.389 1.00 97.62 274 LEU A O 1
ATOM 2103 N N . VAL A 1 275 ? -0.275 -6.898 7.552 1.00 98.50 275 VAL A N 1
ATOM 2104 C CA . VAL A 1 275 ? -1.724 -6.913 7.762 1.00 98.50 275 VAL A CA 1
ATOM 2105 C C . VAL A 1 275 ? -2.000 -6.080 8.990 1.00 98.50 275 VAL A C 1
ATOM 2107 O O . VAL A 1 275 ? -1.488 -6.386 10.065 1.00 98.50 275 VAL A O 1
ATOM 2110 N N . ILE A 1 276 ? -2.820 -5.049 8.841 1.00 98.56 276 ILE A N 1
ATOM 2111 C CA . ILE A 1 276 ? -3.340 -4.269 9.956 1.00 98.56 276 ILE A CA 1
ATOM 2112 C C . ILE A 1 276 ? -4.661 -4.891 10.391 1.00 98.56 276 ILE A C 1
ATOM 2114 O O . ILE A 1 276 ? -5.559 -5.103 9.577 1.00 98.56 276 ILE A O 1
ATOM 2118 N N . MET A 1 277 ? -4.774 -5.183 11.679 1.00 98.31 277 MET A N 1
ATOM 2119 C CA . MET A 1 277 ? -5.958 -5.764 12.297 1.00 98.31 277 MET A CA 1
ATOM 2120 C C . MET A 1 277 ? -6.640 -4.692 13.142 1.00 98.31 277 MET A C 1
ATOM 2122 O O . MET A 1 277 ? -6.041 -4.173 14.083 1.00 98.31 277 MET A O 1
ATOM 2126 N N . ALA A 1 278 ? -7.889 -4.369 12.819 1.00 97.88 278 ALA A N 1
ATOM 2127 C CA . ALA A 1 278 ? -8.676 -3.349 13.502 1.00 97.88 278 ALA A CA 1
ATOM 2128 C C . ALA A 1 278 ? -9.913 -3.968 14.155 1.00 97.88 278 ALA A C 1
ATOM 2130 O O . ALA A 1 278 ? -10.785 -4.504 13.471 1.00 97.88 278 ALA A O 1
ATOM 2131 N N . ARG A 1 279 ? -10.006 -3.891 15.484 1.00 96.31 279 ARG A N 1
ATOM 2132 C CA . ARG A 1 279 ? -11.061 -4.548 16.271 1.00 96.31 279 ARG A CA 1
ATOM 2133 C C . ARG A 1 279 ? -11.891 -3.506 17.004 1.00 96.31 279 ARG A C 1
ATOM 2135 O O . ARG A 1 279 ? -11.355 -2.826 17.877 1.00 96.31 279 ARG A O 1
ATOM 2142 N N . PRO A 1 280 ? -13.184 -3.350 16.687 1.00 94.06 280 PRO A N 1
ATOM 2143 C CA . PRO A 1 280 ? -14.016 -2.404 17.405 1.00 94.06 280 PRO A CA 1
ATOM 2144 C C . PRO A 1 280 ? -14.201 -2.862 18.856 1.00 94.06 280 PRO A C 1
ATOM 2146 O O . PRO A 1 280 ? -14.453 -4.039 19.120 1.00 94.06 280 PRO A O 1
ATOM 2149 N N . ARG A 1 281 ? -14.117 -1.922 19.795 1.00 89.12 281 ARG A N 1
ATOM 2150 C CA . ARG A 1 281 ? -14.478 -2.123 21.198 1.00 89.12 281 ARG A CA 1
ATOM 2151 C C . ARG A 1 281 ? -15.647 -1.243 21.575 1.00 89.12 281 ARG A C 1
ATOM 2153 O O . ARG A 1 281 ? -15.720 -0.082 21.178 1.00 89.12 281 ARG A O 1
ATOM 2160 N N . TYR A 1 282 ? -16.506 -1.809 22.408 1.00 85.81 282 TYR A N 1
ATOM 2161 C CA . TYR A 1 282 ? -17.681 -1.157 22.953 1.00 85.81 282 TYR A CA 1
ATOM 2162 C C . TYR A 1 282 ? -17.581 -1.242 24.473 1.00 85.81 282 TYR A C 1
ATOM 2164 O O . TYR A 1 282 ? -17.686 -2.330 25.032 1.00 85.81 282 TYR A O 1
ATOM 2172 N N . ASP A 1 283 ? -17.318 -0.115 25.126 1.00 80.75 283 ASP A N 1
ATOM 2173 C CA . ASP A 1 283 ? -17.162 -0.036 26.581 1.00 80.75 283 ASP A CA 1
ATOM 2174 C C . ASP A 1 283 ? -17.958 1.159 27.103 1.00 80.75 283 ASP A C 1
ATOM 2176 O O . ASP A 1 283 ? -17.682 2.284 26.705 1.00 80.75 283 ASP A O 1
ATOM 2180 N N . ASN A 1 284 ? -18.966 0.923 27.951 1.00 70.44 284 ASN A N 1
ATOM 2181 C CA . ASN A 1 284 ? -19.680 1.958 28.712 1.00 70.44 284 ASN A CA 1
ATOM 2182 C C . ASN A 1 284 ? -19.997 3.255 27.920 1.00 70.44 284 ASN A C 1
ATOM 2184 O O . ASN A 1 284 ? -19.677 4.354 28.361 1.00 70.44 284 ASN A O 1
ATOM 2188 N N . ASN A 1 285 ? -20.644 3.130 26.749 1.00 73.75 285 ASN A N 1
ATOM 2189 C CA . ASN A 1 285 ? -20.996 4.208 25.791 1.00 73.75 285 ASN A CA 1
ATOM 2190 C C . ASN A 1 285 ? -19.858 4.784 24.923 1.00 73.75 285 ASN A C 1
ATOM 2192 O O . ASN A 1 285 ? -20.102 5.658 24.075 1.00 73.75 285 ASN A O 1
ATOM 2196 N N . TYR A 1 286 ? -18.641 4.275 25.071 1.00 78.44 286 TYR A N 1
ATOM 2197 C CA . TYR A 1 286 ? -17.494 4.592 24.235 1.00 78.44 286 TYR A CA 1
ATOM 2198 C C . TYR A 1 286 ? -17.279 3.536 23.161 1.00 78.44 286 TYR A C 1
ATOM 2200 O O . TYR A 1 286 ? -17.516 2.341 23.350 1.00 78.44 286 TYR A O 1
ATOM 2208 N N . VAL A 1 287 ? -16.827 4.017 22.008 1.00 85.88 287 VAL A N 1
ATOM 2209 C CA . VAL A 1 287 ? -16.496 3.187 20.859 1.00 85.88 287 VAL A CA 1
ATOM 2210 C C . VAL A 1 287 ? -15.063 3.501 20.471 1.00 85.88 287 VAL A C 1
ATOM 2212 O O . VAL A 1 287 ? -14.761 4.632 20.094 1.00 85.88 287 VAL A O 1
ATOM 2215 N N . THR A 1 288 ? -14.188 2.510 20.586 1.00 89.50 288 THR A N 1
ATOM 2216 C CA . THR A 1 288 ? -12.773 2.614 20.209 1.00 89.50 288 THR A CA 1
ATOM 2217 C C . THR A 1 288 ? -12.406 1.493 19.241 1.00 89.50 288 THR A C 1
ATOM 2219 O O . THR A 1 288 ? -13.227 0.626 18.929 1.00 89.50 288 THR A O 1
ATOM 2222 N N . VAL A 1 289 ? -11.184 1.530 18.713 1.00 93.75 289 VAL A N 1
ATOM 2223 C CA . VAL A 1 289 ? -10.651 0.487 17.836 1.00 93.75 289 VAL A CA 1
ATOM 2224 C C . VAL A 1 289 ? -9.309 0.036 18.403 1.00 93.75 289 VAL A C 1
ATOM 2226 O O . VAL A 1 289 ? -8.383 0.836 18.495 1.00 93.75 289 VAL A O 1
ATOM 2229 N N . ASP A 1 290 ? -9.216 -1.237 18.783 1.00 94.56 290 ASP A N 1
ATOM 2230 C CA . ASP A 1 290 ? -7.943 -1.883 19.099 1.00 94.56 290 ASP A CA 1
ATOM 2231 C C . ASP A 1 290 ? -7.215 -2.193 17.791 1.00 94.56 290 ASP A C 1
ATOM 2233 O O . ASP A 1 290 ? -7.788 -2.814 16.889 1.00 94.56 290 ASP A O 1
ATOM 2237 N N . LEU A 1 291 ? -5.947 -1.795 17.706 1.00 96.75 291 LEU A N 1
ATOM 2238 C CA . LEU A 1 291 ? -5.121 -1.980 16.520 1.00 96.75 291 LEU A CA 1
ATOM 2239 C C . LEU A 1 291 ? -3.971 -2.947 16.780 1.00 96.75 291 LEU A C 1
ATOM 2241 O O . LEU A 1 291 ? -3.313 -2.929 17.825 1.00 96.75 291 LEU A O 1
ATOM 2245 N N . ASP A 1 292 ? -3.717 -3.795 15.794 1.00 97.25 292 ASP A N 1
ATOM 2246 C CA . ASP A 1 292 ? -2.611 -4.737 15.798 1.00 97.25 292 ASP A CA 1
ATOM 2247 C C . ASP A 1 292 ? -2.062 -4.956 14.391 1.00 97.25 292 ASP A C 1
ATOM 2249 O O . ASP A 1 292 ? -2.661 -4.505 13.413 1.00 97.25 292 ASP A O 1
ATOM 2253 N N . PHE A 1 293 ? -0.929 -5.644 14.277 1.00 97.56 293 PHE A N 1
ATOM 2254 C CA . PHE A 1 293 ? -0.390 -6.013 12.973 1.00 97.56 293 PHE A CA 1
ATOM 2255 C C . PHE A 1 293 ? 0.307 -7.372 12.974 1.00 97.56 293 PHE A C 1
ATOM 2257 O O . PHE A 1 293 ? 0.731 -7.877 14.009 1.00 97.56 293 PHE A O 1
ATOM 2264 N N . MET A 1 294 ? 0.447 -7.948 11.785 1.00 96.81 294 MET A N 1
ATOM 2265 C CA . MET A 1 294 ? 1.324 -9.087 11.506 1.00 96.81 294 MET A CA 1
ATOM 2266 C C . MET A 1 294 ? 1.942 -8.933 10.112 1.00 96.81 294 MET A C 1
ATOM 2268 O O . MET A 1 294 ? 1.521 -8.067 9.348 1.00 96.81 294 MET A O 1
ATOM 2272 N N . SER A 1 295 ? 2.929 -9.756 9.771 1.00 95.50 295 SER A N 1
ATOM 2273 C CA . SER A 1 295 ? 3.488 -9.830 8.417 1.00 95.50 295 SER A CA 1
ATOM 2274 C C . SER A 1 295 ? 3.008 -11.093 7.711 1.00 95.50 295 SER A C 1
ATOM 2276 O O . SER A 1 295 ? 2.940 -12.150 8.342 1.00 95.50 295 SER A O 1
ATOM 2278 N N . LEU A 1 296 ? 2.726 -10.982 6.414 1.00 93.81 296 LEU A N 1
ATOM 2279 C CA . LEU A 1 296 ? 2.415 -12.108 5.539 1.00 93.81 296 LEU A CA 1
ATOM 2280 C C . LEU A 1 296 ? 3.635 -12.600 4.807 1.00 93.81 296 LEU A C 1
ATOM 2282 O O . LEU A 1 296 ? 4.327 -11.803 4.125 1.00 93.81 296 LEU A O 1
#

Organism: NCBI:txid412755

Foldseek 3Di:
DDEEEDEAEWDQDPVDNPFTKAKEAEDAQQQFEDDDPQFDTQFQLVLLLVQLVVCLVRRYAYEAQANNHALDAPVRVVVVVVVPDDPVVLVVSVVVQVVSLVVSCVSCVSQQPRYQEHEHDRGWDADPVRDISRNVSCVSSVHYHQYQWYKYWYWYDDDPDPDTEIFIETHGQDDDDDQDPCPQVVVQVVCVVVDPGQEYEYEDHQEWDKDWDKDWDWDDPPPNGDIDIDIGTGMYTHFHHRGFLFTPSRDDPNHDDTDPSVVVVGDTGRHFTKMKMWIWDDDPNDIYIDIDMDTD